Protein AF-A0A2V8S6V3-F1 (afdb_monomer)

Foldseek 3Di:
DDFADALVNLLVCLVCVVVCVCVDPLNVLVVLLVVLLVVLVVVCVVVVVVQVLLVLLSLLLVLLVLLCVLLVSLLVSPFDDPDDPCNVVLSVVLSVLSSVSSCLSPVVVVVVDPHPPPDPVPDDPLVNVCSNLCSLQSLLVNLVSLLVVLVVSLVPDDLVRHHDPLCSVVSVVSSVVSVVSNVLSNVSSVLSVVLSVVLVVVSVVCVVPVPDPVSSVSSSVSSVVSSVSSVVSSVVSVVSSVVSNVSSVVVVVVVVVVVVVCDPDPDPDDDDD

Secondary structure (DSSP, 8-state):
-PPPBPHHHHHHHHHHHHHHTTTSHHHHHHHHHHHHHHHHHHHHHHTHHHHGGGHHHHHHHHHHHHHHHHHHHHHHHHS-----SHHHHHHHHHHHHHHHHHHTTSTTTTTSS--TT---TTS-HHHHTTGGGTHHHHHHHHHHHHHHHHHHHHHH--HHHHB-GGGHHHHHHHHHHHHHHHHHHHHHHHHHHHHHHHHHHHHHHHHH-TT-THHHHHHHHHHHHHHHHHHHHHHHHHHHHHHHHHHHHHHHHHHHHHHHTSPPPPP-PPPP-

Radius of gyration: 24.95 Å; Cα contacts (8 Å, |Δi|>4): 218; chains: 1; bounding box: 79×29×93 Å

Solvent-accessible surface area (backbone atoms only — not comparable to full-atom values): 15043 Å² total; per-residue (Å²): 133,76,78,47,43,48,57,66,58,41,49,48,40,63,68,45,41,81,67,56,54,65,76,41,72,67,34,54,44,46,50,55,32,50,50,46,45,50,55,41,48,52,55,32,60,80,41,33,93,83,32,55,80,55,50,52,53,48,51,29,41,53,38,49,56,48,37,53,54,50,54,48,50,55,48,66,54,70,52,58,90,74,82,54,73,59,73,56,50,51,57,52,53,41,38,53,37,54,33,47,48,35,44,50,73,35,38,55,81,72,66,77,36,81,62,98,81,74,75,62,95,75,74,59,71,72,58,71,71,50,45,59,54,51,44,32,47,43,51,15,50,42,25,46,48,49,26,54,50,43,51,52,50,54,73,67,57,47,58,79,61,36,30,36,80,90,43,38,64,58,47,52,51,51,53,55,50,45,54,50,48,32,52,52,25,46,52,47,18,56,51,24,42,51,50,23,53,53,51,54,52,52,51,64,50,33,74,79,46,77,86,56,69,64,59,59,52,51,52,51,53,64,41,46,53,60,34,55,52,33,53,50,51,43,51,53,45,49,52,53,47,54,50,49,53,54,51,40,55,51,51,44,53,53,54,52,57,58,55,70,68,59,61,80,73,77,74,80,76,79,80,85,131

Mean predicted aligned error: 7.68 Å

pLDDT: mean 83.98, std 13.12, range [43.38, 97.94]

Nearest PDB structures (foldseek):
  7yqc-assembly1_B  TM=3.383E-01  e=2.197E-01  Homo sapiens
  7sqc-assembly1_1J  TM=2.505E-01  e=2.758E+00  Chlamydomonas reinhardtii
  2efl-assembly1_A-2  TM=1.964E-01  e=1.741E+00  Homo sapiens
  7nyw-assembly1_B  TM=1.445E-01  e=8.318E+00  Photorhabdus thracensis

Structure (mmCIF, N/CA/C/O backbone):
data_AF-A0A2V8S6V3-F1
#
_entry.id   AF-A0A2V8S6V3-F1
#
loop_
_atom_site.group_PDB
_atom_site.id
_atom_site.type_symbol
_atom_site.label_atom_id
_atom_site.label_alt_id
_atom_site.label_comp_id
_atom_site.label_asym_id
_atom_site.label_entity_id
_atom_site.label_seq_id
_atom_site.pdbx_PDB_ins_code
_atom_site.Cartn_x
_atom_site.Cartn_y
_atom_site.Cartn_z
_atom_site.occupancy
_atom_site.B_iso_or_equiv
_atom_site.auth_seq_id
_atom_site.auth_comp_id
_atom_site.auth_asym_id
_atom_site.auth_atom_id
_atom_site.pdbx_PDB_model_num
ATOM 1 N N . MET A 1 1 ? 20.626 14.859 -17.228 1.00 61.19 1 MET A N 1
ATOM 2 C CA . MET A 1 1 ? 19.478 13.951 -17.440 1.00 61.19 1 MET A CA 1
ATOM 3 C C . MET A 1 1 ? 19.990 12.528 -17.312 1.00 61.19 1 MET A C 1
ATOM 5 O O . MET A 1 1 ? 21.087 12.271 -17.794 1.00 61.19 1 MET A O 1
ATOM 9 N N . SER A 1 2 ? 19.270 11.651 -16.615 1.00 72.62 2 SER A N 1
ATOM 10 C CA . SER A 1 2 ? 19.634 10.233 -16.476 1.00 72.62 2 SER A CA 1
ATOM 11 C C . SER A 1 2 ? 19.489 9.526 -17.826 1.00 72.62 2 SER A C 1
ATOM 13 O O . SER A 1 2 ? 18.555 9.835 -18.563 1.00 72.62 2 SER A O 1
ATOM 15 N N . ALA A 1 3 ? 20.389 8.600 -18.162 1.00 83.50 3 ALA A N 1
ATOM 16 C CA . ALA A 1 3 ? 20.245 7.794 -19.375 1.00 83.50 3 ALA A CA 1
ATOM 17 C C . ALA A 1 3 ? 18.977 6.917 -19.291 1.00 83.50 3 ALA A C 1
ATOM 19 O O . ALA A 1 3 ? 18.663 6.461 -18.186 1.00 83.50 3 ALA A O 1
ATOM 20 N N . PRO A 1 4 ? 18.262 6.660 -20.406 1.00 87.19 4 PRO A N 1
ATOM 21 C CA . PRO A 1 4 ? 17.100 5.775 -20.414 1.00 87.19 4 PRO A CA 1
ATOM 22 C C . PRO A 1 4 ? 17.451 4.382 -19.885 1.00 87.19 4 PRO A C 1
ATOM 24 O O . PRO A 1 4 ? 18.522 3.850 -20.186 1.00 87.19 4 PRO A O 1
ATOM 27 N N . ILE A 1 5 ? 16.539 3.776 -19.126 1.00 88.50 5 ILE A N 1
ATOM 28 C CA . ILE A 1 5 ? 16.736 2.435 -18.586 1.00 88.50 5 ILE A CA 1
ATOM 29 C C . ILE A 1 5 ? 16.660 1.386 -19.703 1.00 88.50 5 ILE A C 1
ATOM 31 O O . ILE A 1 5 ? 15.808 1.453 -20.601 1.00 88.50 5 ILE A O 1
ATOM 35 N N . THR A 1 6 ? 17.561 0.409 -19.651 1.00 90.44 6 THR A N 1
ATOM 36 C CA . THR A 1 6 ? 17.649 -0.683 -20.629 1.00 90.44 6 THR A CA 1
ATOM 37 C C . THR A 1 6 ? 17.017 -1.971 -20.106 1.00 90.44 6 THR A C 1
ATOM 39 O O . THR A 1 6 ? 16.851 -2.165 -18.899 1.00 90.44 6 THR A O 1
ATOM 42 N N . VAL A 1 7 ? 16.700 -2.894 -21.019 1.00 89.19 7 VAL A N 1
ATOM 43 C CA . VAL A 1 7 ? 16.176 -4.229 -20.680 1.00 89.19 7 VAL A CA 1
ATOM 44 C C . VAL A 1 7 ? 17.124 -4.969 -19.729 1.00 89.19 7 VAL A C 1
ATOM 46 O O . VAL A 1 7 ? 16.675 -5.559 -18.747 1.00 89.19 7 VAL A O 1
ATOM 49 N N . ASN A 1 8 ? 18.437 -4.885 -19.967 1.00 90.00 8 ASN A N 1
ATOM 50 C CA . ASN A 1 8 ? 19.447 -5.526 -19.124 1.00 90.00 8 ASN A CA 1
ATOM 51 C C . ASN A 1 8 ? 19.467 -4.961 -17.699 1.00 90.00 8 ASN A C 1
ATOM 53 O O . ASN A 1 8 ? 19.530 -5.739 -16.752 1.00 90.00 8 ASN A O 1
ATOM 57 N N . GLN A 1 9 ? 19.335 -3.640 -17.542 1.00 88.88 9 GLN A N 1
ATOM 58 C CA . GLN A 1 9 ? 19.274 -3.002 -16.223 1.00 88.88 9 GLN A CA 1
ATOM 59 C C . GLN A 1 9 ? 18.014 -3.402 -15.451 1.00 88.88 9 GLN A C 1
ATOM 61 O O . GLN A 1 9 ? 18.090 -3.660 -14.253 1.00 88.88 9 GLN A O 1
ATOM 66 N N . ILE A 1 10 ? 16.853 -3.484 -16.113 1.00 85.38 10 ILE A N 1
ATOM 67 C CA . ILE A 1 10 ? 15.633 -3.974 -15.453 1.00 85.38 10 ILE A CA 1
ATOM 68 C C . ILE A 1 10 ? 15.786 -5.453 -15.082 1.00 85.38 10 ILE A C 1
ATOM 70 O O . ILE A 1 10 ? 15.434 -5.830 -13.969 1.00 85.38 10 ILE A O 1
ATOM 74 N N . ALA A 1 11 ? 16.337 -6.288 -15.967 1.00 86.56 11 ALA A N 1
ATOM 75 C CA . ALA A 1 11 ? 16.562 -7.706 -15.684 1.00 86.56 11 ALA A CA 1
ATOM 76 C C . ALA A 1 11 ? 17.502 -7.915 -14.485 1.00 86.56 11 ALA A C 1
ATOM 78 O O . ALA A 1 11 ? 17.233 -8.759 -13.632 1.00 86.56 11 ALA A O 1
ATOM 79 N N . GLU A 1 12 ? 18.577 -7.129 -14.401 1.00 87.31 12 GLU A N 1
ATOM 80 C CA . GLU A 1 12 ? 19.498 -7.133 -13.264 1.00 87.31 12 GLU A CA 1
ATOM 81 C C . GLU A 1 12 ? 18.789 -6.712 -11.977 1.00 87.31 12 GLU A C 1
ATOM 83 O O . GLU A 1 12 ? 18.843 -7.445 -10.992 1.00 87.31 12 GLU A O 1
ATOM 88 N N . ARG A 1 13 ? 18.032 -5.605 -12.006 1.00 85.81 13 ARG A N 1
ATOM 89 C CA . ARG A 1 13 ? 17.228 -5.161 -10.859 1.00 85.81 13 ARG A CA 1
ATOM 90 C C . ARG A 1 13 ? 16.239 -6.225 -10.416 1.00 85.81 13 ARG A C 1
ATOM 92 O O . ARG A 1 13 ? 16.110 -6.449 -9.226 1.00 85.81 13 ARG A O 1
ATOM 99 N N . LEU A 1 14 ? 15.538 -6.887 -11.337 1.00 84.19 14 LEU A N 1
ATOM 100 C CA . LEU A 1 14 ? 14.599 -7.966 -11.010 1.00 84.19 14 LEU A CA 1
ATOM 101 C C . LEU A 1 14 ? 15.300 -9.150 -10.338 1.00 84.19 14 LEU A C 1
ATOM 103 O O . LEU A 1 14 ? 14.752 -9.735 -9.401 1.00 84.19 14 LEU A O 1
ATOM 107 N N . PHE A 1 15 ? 16.511 -9.473 -10.790 1.00 84.31 15 PHE A N 1
ATOM 108 C CA . PHE A 1 15 ? 17.329 -10.535 -10.219 1.00 84.31 15 PHE A CA 1
ATOM 109 C C . PHE A 1 15 ? 17.863 -10.172 -8.823 1.00 84.31 15 PHE A C 1
ATOM 111 O O . PHE A 1 15 ? 17.788 -10.997 -7.911 1.00 84.31 15 PHE A O 1
ATOM 118 N N . SER A 1 16 ? 18.345 -8.939 -8.628 1.00 82.25 16 SER A N 1
ATOM 119 C CA . SER A 1 16 ? 18.913 -8.459 -7.358 1.00 82.25 16 SER A CA 1
ATOM 120 C C . SER A 1 16 ? 17.855 -8.014 -6.341 1.00 82.25 16 SER A C 1
ATOM 122 O O . SER A 1 16 ? 18.118 -7.987 -5.137 1.00 82.25 16 SER A O 1
ATOM 124 N N . PHE A 1 17 ? 16.626 -7.734 -6.788 1.00 76.56 17 PHE A N 1
ATOM 125 C CA . PHE A 1 17 ? 15.552 -7.171 -5.967 1.00 76.56 17 PHE A CA 1
ATOM 126 C C . PHE A 1 17 ? 15.311 -7.884 -4.633 1.00 76.56 17 PHE A C 1
ATOM 128 O O . PHE A 1 17 ? 15.116 -7.191 -3.634 1.00 76.56 17 PHE A O 1
ATOM 135 N N . PRO A 1 18 ? 15.309 -9.232 -4.541 1.00 73.00 18 PRO A N 1
ATOM 136 C CA . PRO A 1 18 ? 15.128 -9.906 -3.259 1.00 73.00 18 PRO A CA 1
ATOM 137 C C . PRO A 1 18 ? 16.224 -9.572 -2.236 1.00 73.00 18 PRO A C 1
ATOM 139 O O . PRO A 1 18 ? 15.926 -9.512 -1.044 1.00 73.00 18 PRO A O 1
ATOM 142 N N . GLN A 1 19 ? 17.459 -9.345 -2.695 1.00 65.50 19 GLN A N 1
ATOM 143 C CA . GLN A 1 19 ? 18.619 -9.025 -1.859 1.00 65.50 19 GLN A CA 1
ATOM 144 C C . GLN A 1 19 ? 18.619 -7.540 -1.470 1.00 65.50 19 GLN A C 1
ATOM 146 O O . GLN A 1 19 ? 18.700 -7.209 -0.285 1.00 65.50 19 GLN A O 1
ATOM 151 N N . ASP A 1 20 ? 18.403 -6.650 -2.441 1.00 65.19 20 ASP A N 1
ATOM 152 C CA . ASP A 1 20 ? 18.457 -5.195 -2.233 1.00 65.19 20 ASP A CA 1
ATOM 153 C C . ASP A 1 20 ? 17.308 -4.670 -1.362 1.00 65.19 20 ASP A C 1
ATOM 155 O O . ASP A 1 20 ? 17.419 -3.630 -0.709 1.00 65.19 20 ASP A O 1
ATOM 159 N N . ARG A 1 21 ? 16.200 -5.418 -1.274 1.00 59.62 21 ARG A N 1
ATOM 160 C CA . ARG A 1 21 ? 15.016 -5.061 -0.475 1.00 59.62 21 ARG A CA 1
ATOM 161 C C . ARG A 1 21 ? 15.315 -4.805 1.004 1.00 59.62 21 ARG A C 1
ATOM 163 O O . ARG A 1 21 ? 14.543 -4.101 1.657 1.00 59.62 21 ARG A O 1
ATOM 170 N N . TYR A 1 22 ? 16.384 -5.394 1.534 1.00 49.16 22 TYR A N 1
ATOM 171 C CA . TYR A 1 22 ? 16.770 -5.276 2.941 1.00 49.16 22 TYR A CA 1
ATOM 172 C C . TYR A 1 22 ? 17.603 -4.025 3.248 1.00 49.16 22 TYR A C 1
ATOM 174 O O . TYR A 1 22 ? 17.674 -3.631 4.409 1.00 49.16 22 TYR A O 1
ATOM 182 N N . LEU A 1 23 ? 18.192 -3.382 2.235 1.00 51.62 23 LEU A N 1
ATOM 183 C CA . LEU A 1 23 ? 19.130 -2.267 2.417 1.00 51.62 23 LEU A CA 1
ATOM 184 C C . LEU A 1 23 ? 18.465 -0.882 2.403 1.00 51.62 23 LEU A C 1
ATOM 186 O O . LEU A 1 23 ? 19.073 0.101 2.820 1.00 51.62 23 LEU A O 1
AT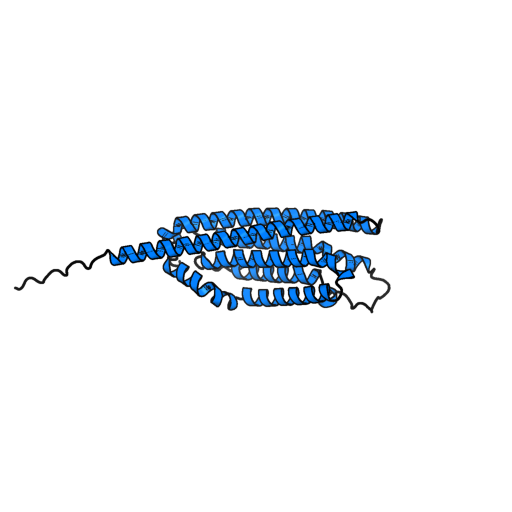OM 190 N N . TYR A 1 24 ? 17.212 -0.776 1.959 1.00 62.16 24 TYR A N 1
ATOM 191 C CA . TYR A 1 24 ? 16.502 0.504 1.912 1.00 62.16 24 TYR A CA 1
ATOM 192 C C . TYR A 1 24 ? 15.931 0.908 3.278 1.00 62.16 24 TYR A C 1
ATOM 194 O O . TYR A 1 24 ? 15.500 0.063 4.058 1.00 62.16 24 TYR A O 1
ATOM 202 N N . ILE A 1 25 ? 15.813 2.219 3.532 1.00 57.78 25 ILE A N 1
ATOM 203 C CA . ILE A 1 25 ? 15.129 2.804 4.710 1.00 57.78 25 ILE A CA 1
ATOM 204 C C . ILE A 1 25 ? 13.723 2.202 4.913 1.00 57.78 25 ILE A C 1
ATOM 206 O O . ILE A 1 25 ? 13.289 1.977 6.046 1.00 57.78 25 ILE A O 1
ATOM 210 N N . GLY A 1 26 ? 13.036 1.851 3.819 1.00 61.97 26 GLY A N 1
ATOM 211 C CA . GLY A 1 26 ? 11.766 1.121 3.862 1.00 61.97 26 GLY A CA 1
ATOM 212 C C . GLY A 1 26 ? 11.860 -0.256 4.537 1.00 61.97 26 GLY A C 1
ATOM 213 O O . GLY A 1 26 ? 10.911 -0.678 5.188 1.00 61.97 26 GLY A O 1
ATOM 214 N N . GLY A 1 27 ? 13.003 -0.940 4.454 1.00 70.00 27 GLY A N 1
ATOM 215 C CA . GLY A 1 27 ? 13.284 -2.196 5.155 1.00 70.00 27 GLY A CA 1
ATOM 216 C C . GLY A 1 27 ? 13.384 -2.032 6.676 1.00 70.00 27 GLY A C 1
ATOM 217 O O . GLY A 1 27 ? 12.849 -2.864 7.417 1.00 70.00 27 GLY A O 1
ATOM 218 N N . PHE A 1 28 ? 13.981 -0.933 7.153 1.00 75.19 28 PHE A N 1
ATOM 219 C CA . PHE A 1 28 ? 14.044 -0.625 8.587 1.00 75.19 28 PHE A CA 1
ATOM 220 C C . PHE A 1 28 ? 12.653 -0.332 9.157 1.00 75.19 28 PHE A C 1
ATOM 222 O O . PHE A 1 28 ? 12.210 -1.016 10.082 1.00 75.19 28 PHE A O 1
ATOM 229 N N . MET A 1 29 ? 11.928 0.627 8.566 1.00 79.31 29 MET A N 1
ATOM 230 C CA . MET A 1 29 ? 10.579 0.987 9.027 1.00 79.31 29 MET A CA 1
ATOM 231 C C . MET A 1 29 ? 9.636 -0.216 8.991 1.00 79.31 29 MET A C 1
ATOM 233 O O . MET A 1 29 ? 8.892 -0.455 9.939 1.00 79.31 29 MET A O 1
ATOM 237 N N . ARG A 1 30 ? 9.737 -1.051 7.954 1.00 80.81 30 ARG A N 1
ATOM 238 C CA . ARG A 1 30 ? 8.979 -2.300 7.858 1.00 80.81 30 ARG A CA 1
ATOM 239 C C . ARG A 1 30 ? 9.283 -3.273 8.992 1.00 80.81 30 ARG A C 1
ATOM 241 O O . ARG A 1 30 ? 8.357 -3.879 9.520 1.00 80.81 30 ARG A O 1
ATOM 248 N N . SER A 1 31 ? 10.547 -3.420 9.383 1.00 86.50 31 SER A N 1
ATOM 249 C CA . SER A 1 31 ? 10.924 -4.288 10.506 1.00 86.50 31 SER A CA 1
ATOM 250 C C . SER A 1 31 ? 10.292 -3.806 11.815 1.00 86.50 31 SER A C 1
ATOM 252 O O . SER A 1 31 ? 9.754 -4.615 12.569 1.00 86.50 31 SER A O 1
ATOM 254 N N . VAL A 1 32 ? 10.259 -2.487 12.042 1.00 89.50 32 VAL A N 1
ATOM 255 C CA . VAL A 1 32 ? 9.573 -1.875 13.194 1.00 89.50 32 VAL A CA 1
ATOM 256 C C . VAL A 1 32 ? 8.064 -2.140 13.147 1.00 89.50 32 VAL A C 1
ATOM 258 O O . VAL A 1 32 ? 7.479 -2.573 14.140 1.00 89.50 32 VAL A O 1
ATOM 261 N N . VAL A 1 33 ? 7.429 -1.935 11.991 1.00 91.88 33 VAL A N 1
ATOM 262 C CA . VAL A 1 33 ? 5.994 -2.187 11.785 1.00 91.88 33 VAL A CA 1
ATOM 263 C C . VAL A 1 33 ? 5.649 -3.662 12.016 1.00 91.88 33 VAL A C 1
ATOM 265 O O . VAL A 1 33 ? 4.664 -3.969 12.684 1.00 91.88 33 VAL A O 1
ATOM 268 N N . TRP A 1 34 ? 6.467 -4.591 11.523 1.00 92.00 34 TRP A N 1
ATOM 269 C CA . TRP A 1 34 ? 6.267 -6.032 11.703 1.00 92.00 34 TRP A CA 1
ATOM 270 C C . TRP A 1 34 ? 6.516 -6.494 13.138 1.00 92.00 34 TRP A C 1
ATOM 272 O O . TRP A 1 34 ? 5.786 -7.353 13.643 1.00 92.00 34 TRP A O 1
ATOM 282 N N . ALA A 1 35 ? 7.486 -5.894 13.829 1.00 92.06 35 ALA A N 1
ATOM 283 C CA . ALA A 1 35 ? 7.670 -6.101 15.259 1.00 92.06 35 ALA A CA 1
ATOM 284 C C . ALA A 1 35 ? 6.429 -5.629 16.035 1.00 92.06 35 ALA A C 1
ATOM 286 O O . ALA A 1 35 ? 5.878 -6.391 16.831 1.00 92.06 35 ALA A O 1
ATOM 287 N N . ALA A 1 36 ? 5.914 -4.429 15.739 1.00 92.56 36 ALA A N 1
ATOM 288 C CA . ALA A 1 36 ? 4.680 -3.918 16.335 1.00 92.56 36 ALA A CA 1
ATOM 289 C C . ALA A 1 36 ? 3.478 -4.833 16.041 1.00 92.56 36 ALA A C 1
ATOM 291 O O . ALA A 1 36 ? 2.720 -5.167 16.954 1.00 92.56 36 ALA A O 1
ATOM 292 N N . ALA A 1 37 ? 3.334 -5.304 14.799 1.00 94.38 37 ALA A N 1
ATOM 293 C CA . ALA A 1 37 ? 2.295 -6.251 14.407 1.00 94.38 37 ALA A CA 1
ATOM 294 C C . ALA A 1 37 ? 2.382 -7.556 15.211 1.00 94.38 37 ALA A C 1
ATOM 296 O O . ALA A 1 37 ? 1.364 -8.035 15.710 1.00 94.38 37 ALA A O 1
ATOM 297 N N . THR A 1 38 ? 3.587 -8.101 15.388 1.00 94.75 38 THR A N 1
ATOM 298 C CA . THR A 1 38 ? 3.829 -9.335 16.152 1.00 94.75 38 THR A CA 1
ATOM 299 C C . THR A 1 38 ? 3.474 -9.153 17.624 1.00 94.75 38 THR A C 1
ATOM 301 O O . THR A 1 38 ? 2.735 -9.954 18.192 1.00 94.75 38 THR A O 1
ATOM 304 N N . ILE A 1 39 ? 3.932 -8.057 18.231 1.00 93.56 39 ILE A N 1
ATOM 305 C CA . ILE A 1 39 ? 3.644 -7.699 19.623 1.00 93.56 39 ILE A CA 1
ATOM 306 C C . ILE A 1 39 ? 2.126 -7.571 19.852 1.00 93.56 39 ILE A C 1
ATOM 308 O O . ILE A 1 39 ? 1.583 -8.131 20.809 1.00 93.56 39 ILE A O 1
ATOM 312 N N . VAL A 1 40 ? 1.411 -6.896 18.945 1.00 92.69 40 VAL A N 1
ATOM 313 C CA . VAL A 1 40 ? -0.055 -6.771 19.002 1.00 92.69 40 VAL A CA 1
ATOM 314 C C . VAL A 1 40 ? -0.743 -8.122 18.827 1.00 92.69 40 VAL A C 1
ATOM 316 O O . VAL A 1 40 ? -1.706 -8.404 19.543 1.00 92.69 40 VAL A O 1
ATOM 319 N N . LEU A 1 41 ? -0.260 -8.977 17.922 1.00 95.31 41 LEU A N 1
ATOM 320 C CA . LEU A 1 41 ? -0.823 -10.312 17.727 1.00 95.31 41 LEU A CA 1
ATOM 321 C C . LEU A 1 41 ? -0.686 -11.154 18.996 1.00 95.31 41 LEU A C 1
ATOM 323 O O . LEU A 1 41 ? -1.677 -11.716 19.458 1.00 95.31 41 LEU A O 1
ATOM 327 N N . LEU A 1 42 ? 0.505 -11.195 19.596 1.00 93.94 42 LEU A N 1
ATOM 328 C CA . LEU A 1 42 ? 0.742 -11.909 20.852 1.00 93.94 42 LEU A CA 1
ATOM 329 C C . LEU A 1 42 ? -0.180 -11.398 21.964 1.00 93.94 42 LEU A C 1
ATOM 331 O O . LEU A 1 42 ? -0.764 -12.198 22.691 1.00 93.94 42 LEU A O 1
ATOM 335 N N . HIS A 1 43 ? -0.397 -10.082 22.049 1.00 89.31 43 HIS A N 1
ATOM 336 C CA . HIS A 1 43 ? -1.343 -9.498 23.000 1.00 89.31 43 HIS A CA 1
ATOM 337 C C . HIS A 1 43 ? -2.798 -9.935 22.750 1.00 89.31 43 HIS A C 1
ATOM 339 O O . HIS A 1 43 ? -3.533 -10.222 23.700 1.00 89.31 43 HIS A O 1
ATOM 345 N N . ILE A 1 44 ? -3.223 -10.005 21.482 1.00 89.56 44 ILE A N 1
ATOM 346 C CA . ILE A 1 44 ? -4.550 -10.514 21.108 1.00 89.56 44 ILE A CA 1
ATOM 347 C C . ILE A 1 44 ? -4.675 -11.988 21.499 1.00 89.56 44 ILE A C 1
ATOM 349 O O . ILE A 1 44 ? -5.687 -12.363 22.088 1.00 89.56 44 ILE A O 1
ATOM 353 N N . LEU A 1 45 ? -3.662 -12.810 21.213 1.00 93.56 45 LEU A N 1
ATOM 354 C CA . LEU A 1 45 ? -3.668 -14.247 21.494 1.00 93.56 45 LEU A CA 1
ATOM 355 C C . LEU A 1 45 ? -3.655 -14.546 22.998 1.00 93.56 45 LEU A C 1
ATOM 357 O O . LEU A 1 45 ? -4.450 -15.366 23.454 1.00 93.56 45 LEU A O 1
ATOM 361 N N . ALA A 1 46 ? -2.850 -13.822 23.780 1.00 90.44 46 ALA A N 1
ATOM 362 C CA . ALA A 1 46 ? -2.786 -13.963 25.236 1.00 90.44 46 ALA A CA 1
ATOM 363 C C . ALA A 1 46 ? -4.145 -13.725 25.920 1.00 90.44 46 ALA A C 1
ATOM 365 O O . ALA A 1 46 ? -4.422 -14.290 26.973 1.00 90.44 46 ALA A O 1
ATOM 366 N N . ASN A 1 47 ? -5.018 -12.912 25.313 1.00 87.50 47 ASN A N 1
ATOM 367 C CA . ASN A 1 47 ? -6.363 -12.619 25.810 1.00 87.50 47 ASN A CA 1
ATOM 368 C C . ASN A 1 47 ? -7.440 -12.842 24.735 1.00 87.50 47 ASN A C 1
ATOM 370 O O . ASN A 1 47 ? -8.362 -12.029 24.591 1.00 87.50 47 ASN A O 1
ATOM 374 N N . TYR A 1 48 ? -7.347 -13.953 23.995 1.00 87.56 48 TYR A N 1
ATOM 375 C CA . TYR A 1 48 ? -8.148 -14.201 22.790 1.00 87.56 48 TYR A CA 1
ATOM 376 C C . TYR A 1 48 ? -9.648 -13.943 22.977 1.00 87.56 48 TYR A C 1
ATOM 378 O O . TYR A 1 48 ? -10.257 -13.187 22.220 1.00 87.56 48 TYR A O 1
ATOM 386 N N . ASN A 1 49 ? -10.251 -14.483 24.039 1.00 86.19 49 ASN A N 1
ATOM 387 C CA . ASN A 1 49 ? -11.691 -14.345 24.281 1.00 86.19 49 ASN A CA 1
ATOM 388 C C . ASN A 1 49 ? -12.153 -12.884 24.411 1.00 86.19 49 ASN A C 1
ATOM 390 O O . ASN A 1 49 ? -13.259 -12.554 23.977 1.00 86.19 49 ASN A O 1
ATOM 394 N N . LYS A 1 50 ? -11.304 -12.010 24.964 1.00 80.75 50 LYS A N 1
ATOM 395 C CA . LYS A 1 50 ? -11.589 -10.579 25.141 1.00 80.75 50 LYS A CA 1
ATOM 396 C C . LYS A 1 50 ? -11.203 -9.757 23.909 1.00 80.75 50 LYS A C 1
ATOM 398 O O . LYS A 1 50 ? -11.861 -8.764 23.615 1.00 80.75 50 LYS A O 1
ATOM 403 N N . GLN A 1 51 ? -10.166 -10.173 23.179 1.00 84.06 51 GLN A N 1
ATOM 404 C CA . GLN A 1 51 ? -9.547 -9.377 22.114 1.00 84.06 51 GLN A CA 1
ATOM 405 C C . GLN A 1 51 ? -9.825 -9.870 20.689 1.00 84.06 51 GLN A C 1
ATOM 407 O O . GLN A 1 51 ? -9.423 -9.201 19.741 1.00 84.06 51 GLN A O 1
ATOM 412 N N . LYS A 1 52 ? -10.549 -10.979 20.489 1.00 87.06 52 LYS A N 1
ATOM 413 C CA . LYS A 1 52 ? -10.776 -11.587 19.160 1.00 87.06 52 LYS A CA 1
ATOM 414 C C . LYS A 1 52 ? -11.310 -10.635 18.086 1.00 87.06 52 LYS A C 1
ATOM 416 O O . LYS A 1 52 ? -11.002 -10.806 16.914 1.00 87.06 52 LYS A O 1
ATOM 421 N N . LEU A 1 53 ? -12.076 -9.606 18.459 1.00 86.31 53 LEU A N 1
ATOM 422 C CA . LEU A 1 53 ? -12.581 -8.611 17.502 1.00 86.31 53 LEU A CA 1
ATOM 423 C C . LEU A 1 53 ? -11.481 -7.704 16.931 1.00 86.31 53 LEU A C 1
ATOM 425 O O . LEU A 1 53 ? -11.676 -7.128 15.866 1.00 86.31 53 LEU A O 1
ATOM 429 N N . ARG A 1 54 ? -10.329 -7.599 17.605 1.00 89.62 54 ARG A N 1
ATOM 430 C CA . ARG A 1 54 ? -9.148 -6.868 17.126 1.00 89.62 54 ARG A CA 1
ATOM 431 C C . ARG A 1 54 ? -8.323 -7.666 16.116 1.00 89.62 54 ARG A C 1
ATOM 433 O O . ARG A 1 54 ? -7.488 -7.081 15.438 1.00 89.62 54 ARG A O 1
ATOM 440 N N . LEU A 1 55 ? -8.579 -8.968 15.969 1.00 91.94 55 LEU A N 1
ATOM 441 C CA . LEU A 1 55 ? -7.869 -9.800 15.000 1.00 91.94 55 LEU A CA 1
ATOM 442 C C . LEU A 1 55 ? -8.182 -9.385 13.557 1.00 91.94 55 LEU A C 1
ATOM 444 O O . LEU A 1 55 ? -7.283 -9.325 12.733 1.00 91.94 55 LEU A O 1
ATOM 448 N N . LEU A 1 56 ? -9.437 -9.042 13.254 1.00 92.00 56 LEU A N 1
ATOM 449 C CA . LEU A 1 56 ? -9.822 -8.587 11.914 1.00 92.00 56 LEU A CA 1
ATOM 450 C C . LEU A 1 56 ? -9.118 -7.291 11.484 1.00 92.00 56 LEU A C 1
ATOM 452 O O . LEU A 1 56 ? -8.508 -7.302 10.418 1.00 92.00 56 LEU A O 1
ATOM 456 N N . PRO A 1 57 ? -9.141 -6.192 12.267 1.00 93.31 57 PRO A N 1
ATOM 457 C CA . PRO A 1 57 ? -8.400 -4.994 11.888 1.00 93.31 57 PRO A CA 1
ATOM 458 C C . PRO A 1 57 ? -6.891 -5.247 11.884 1.00 93.31 57 PRO A C 1
ATOM 460 O O . PRO A 1 57 ? -6.204 -4.673 11.054 1.00 93.31 57 PRO A O 1
ATOM 463 N N . TRP A 1 58 ? -6.370 -6.155 12.720 1.00 95.50 58 TRP A N 1
ATOM 464 C CA . TRP A 1 58 ? -4.969 -6.576 12.639 1.00 95.50 58 TRP A CA 1
ATOM 465 C C . TRP A 1 58 ? -4.637 -7.252 11.297 1.00 95.50 58 TRP A C 1
ATOM 467 O O . TRP A 1 58 ? -3.654 -6.878 10.660 1.00 95.50 58 TRP A O 1
ATOM 477 N N . ILE A 1 59 ? -5.476 -8.187 10.826 1.00 95.81 59 ILE A N 1
ATOM 478 C CA . ILE A 1 59 ? -5.318 -8.832 9.509 1.00 95.81 59 ILE A CA 1
ATOM 479 C C . ILE A 1 59 ? -5.394 -7.778 8.403 1.00 95.81 59 ILE A C 1
ATOM 481 O O . ILE A 1 59 ? -4.563 -7.771 7.501 1.00 95.81 59 ILE A O 1
ATOM 485 N N . ALA A 1 60 ? -6.365 -6.868 8.475 1.00 95.25 60 ALA A N 1
ATOM 486 C CA . ALA A 1 60 ? -6.522 -5.811 7.487 1.00 95.25 60 ALA A CA 1
ATOM 487 C C . ALA A 1 60 ? -5.316 -4.854 7.462 1.00 95.25 60 ALA A C 1
ATOM 489 O O . ALA A 1 60 ? -4.856 -4.506 6.378 1.00 95.25 60 ALA A O 1
ATOM 490 N N . SER A 1 61 ? -4.765 -4.487 8.627 1.00 96.31 61 SER A N 1
ATOM 491 C CA . SER A 1 61 ? -3.515 -3.723 8.729 1.00 96.31 61 SER A CA 1
ATOM 492 C C . SER A 1 61 ? -2.363 -4.472 8.066 1.00 96.31 61 SER A C 1
ATOM 494 O O . SER A 1 61 ? -1.649 -3.893 7.256 1.00 96.31 61 SER A O 1
ATOM 496 N N . LEU A 1 62 ? -2.206 -5.772 8.346 1.00 95.44 62 LEU A N 1
ATOM 497 C CA . LEU A 1 62 ? -1.169 -6.594 7.720 1.00 95.44 62 LEU A CA 1
ATOM 498 C C . LEU A 1 62 ? -1.309 -6.596 6.193 1.00 95.44 62 LEU A C 1
ATOM 500 O O . LEU A 1 62 ? -0.329 -6.359 5.490 1.00 95.44 62 LEU A O 1
ATOM 504 N N . MET A 1 63 ? -2.525 -6.787 5.677 1.00 94.88 63 MET A N 1
ATOM 505 C CA . MET A 1 63 ? -2.792 -6.738 4.237 1.00 94.88 63 MET A CA 1
ATOM 506 C C . MET A 1 63 ? -2.482 -5.359 3.642 1.00 94.88 63 MET A C 1
ATOM 508 O O . MET A 1 63 ? -1.867 -5.292 2.583 1.00 94.88 63 MET A O 1
ATOM 512 N N . ALA A 1 64 ? -2.823 -4.267 4.333 1.00 94.81 64 ALA A N 1
ATOM 513 C CA . ALA A 1 64 ? -2.478 -2.912 3.901 1.00 94.81 64 ALA A CA 1
ATOM 514 C C . ALA A 1 64 ? -0.956 -2.725 3.774 1.00 94.81 64 ALA A C 1
ATOM 516 O O . ALA A 1 64 ? -0.486 -2.293 2.723 1.00 94.81 64 ALA A O 1
ATOM 517 N N . THR A 1 65 ? -0.180 -3.160 4.776 1.00 93.88 65 THR A N 1
ATOM 518 C CA . THR A 1 65 ? 1.294 -3.097 4.706 1.00 93.88 65 THR A CA 1
ATOM 519 C C . THR A 1 65 ? 1.870 -3.968 3.586 1.00 93.88 65 THR A C 1
ATOM 521 O O . THR A 1 65 ? 2.854 -3.605 2.943 1.00 93.88 65 THR A O 1
ATOM 524 N N . MET A 1 66 ? 1.241 -5.113 3.293 1.00 91.44 66 MET A N 1
ATOM 525 C CA . MET A 1 66 ? 1.638 -5.968 2.172 1.00 91.44 66 MET A CA 1
ATOM 526 C C . MET A 1 66 ? 1.337 -5.310 0.820 1.00 91.44 66 MET A C 1
ATOM 528 O O . MET A 1 66 ? 2.144 -5.426 -0.100 1.00 91.44 66 MET A O 1
ATOM 532 N N . VAL A 1 67 ? 0.225 -4.578 0.693 1.00 92.00 67 VAL A N 1
ATOM 533 C CA . VAL A 1 67 ? -0.086 -3.791 -0.511 1.00 92.00 67 VAL A CA 1
ATOM 534 C C . VAL A 1 67 ? 0.970 -2.717 -0.741 1.00 92.00 67 VAL A C 1
ATOM 536 O O . VAL A 1 67 ? 1.507 -2.644 -1.850 1.00 92.00 67 VAL A O 1
ATOM 539 N N . THR A 1 68 ? 1.322 -1.933 0.285 1.00 90.12 68 THR A N 1
ATOM 540 C CA . THR A 1 68 ? 2.400 -0.933 0.196 1.00 90.12 68 THR A CA 1
ATOM 541 C C . THR A 1 68 ? 3.680 -1.592 -0.291 1.00 90.12 68 THR A C 1
ATOM 543 O O . THR A 1 68 ? 4.296 -1.156 -1.256 1.00 90.12 68 THR A O 1
ATOM 546 N N . LEU A 1 69 ? 4.034 -2.720 0.315 1.00 85.44 69 LEU A N 1
ATOM 547 C CA . LEU A 1 69 ? 5.244 -3.453 0.004 1.00 85.44 69 LEU A CA 1
ATOM 548 C C . LEU A 1 69 ? 5.309 -3.970 -1.448 1.00 85.44 69 LEU A C 1
ATOM 550 O O . LEU A 1 69 ? 6.374 -3.915 -2.076 1.00 85.44 69 LEU A O 1
ATOM 554 N N . MET A 1 70 ? 4.217 -4.543 -1.958 1.00 85.62 70 MET A N 1
ATOM 555 C CA . MET A 1 70 ? 4.180 -5.116 -3.309 1.00 85.62 70 MET A CA 1
ATOM 556 C C . MET A 1 70 ? 4.135 -4.020 -4.377 1.00 85.62 70 MET A C 1
ATOM 558 O O . MET A 1 70 ? 4.870 -4.084 -5.363 1.00 85.62 70 MET A O 1
ATOM 562 N N . THR A 1 71 ? 3.327 -2.982 -4.160 1.00 84.44 71 THR A N 1
ATOM 563 C CA . THR A 1 71 ? 3.178 -1.875 -5.119 1.00 84.44 71 THR A CA 1
ATOM 564 C C . THR A 1 71 ? 4.408 -0.966 -5.143 1.00 84.44 71 THR A C 1
ATOM 566 O O . THR A 1 71 ? 4.838 -0.554 -6.222 1.00 84.44 71 THR A O 1
ATOM 569 N N . TRP A 1 72 ? 5.050 -0.737 -3.991 1.00 80.38 72 TRP A N 1
ATOM 570 C CA . TRP A 1 72 ? 6.330 -0.030 -3.902 1.00 80.38 72 TRP A CA 1
ATOM 571 C C . TRP A 1 72 ? 7.442 -0.768 -4.643 1.00 80.38 72 TRP A C 1
ATOM 573 O O . TRP A 1 72 ? 8.191 -0.159 -5.406 1.00 80.38 72 TRP A O 1
ATOM 583 N N . GLY A 1 73 ? 7.538 -2.089 -4.448 1.00 75.56 73 GLY A N 1
ATOM 584 C CA . GLY A 1 73 ? 8.554 -2.907 -5.103 1.00 75.56 73 GLY A CA 1
ATOM 585 C C . GLY A 1 73 ? 8.498 -2.804 -6.623 1.00 75.56 73 GLY A C 1
ATOM 586 O O . GLY A 1 73 ? 9.522 -2.579 -7.261 1.00 75.56 73 GLY A O 1
ATOM 587 N N . ARG A 1 74 ? 7.288 -2.853 -7.188 1.00 79.25 74 ARG A N 1
ATOM 588 C CA . ARG A 1 74 ? 7.050 -2.629 -8.620 1.00 79.25 74 ARG A CA 1
ATOM 589 C C . ARG A 1 74 ? 7.557 -1.257 -9.082 1.00 79.25 74 ARG A C 1
ATOM 591 O O . ARG A 1 74 ? 8.148 -1.165 -10.153 1.00 79.25 74 ARG A O 1
ATOM 598 N N . GLY A 1 75 ? 7.342 -0.212 -8.280 1.00 75.25 75 GLY A N 1
ATOM 599 C CA . GLY A 1 75 ? 7.827 1.137 -8.575 1.00 75.25 75 GLY A CA 1
ATOM 600 C C . GLY A 1 75 ? 9.348 1.193 -8.677 1.00 75.25 75 GLY A C 1
ATOM 601 O O . GLY A 1 75 ? 9.873 1.586 -9.711 1.00 75.25 75 GLY A O 1
ATOM 602 N N . VAL A 1 76 ? 10.055 0.702 -7.656 1.00 74.38 76 VAL A N 1
ATOM 603 C CA . VAL A 1 76 ? 11.531 0.687 -7.621 1.00 74.38 76 VAL A CA 1
ATOM 604 C C . VAL A 1 76 ? 12.134 -0.076 -8.806 1.00 74.38 76 VAL A C 1
ATOM 606 O O . VAL A 1 76 ? 13.133 0.354 -9.380 1.00 74.38 76 VAL A O 1
ATOM 609 N N . LEU A 1 77 ? 11.514 -1.192 -9.192 1.00 72.31 77 LEU A N 1
ATOM 610 C CA . LEU A 1 77 ? 11.986 -2.038 -10.287 1.00 72.31 77 LEU A CA 1
ATOM 611 C C . LEU A 1 77 ? 11.926 -1.341 -11.648 1.00 72.31 77 LEU A C 1
ATOM 613 O O . LEU A 1 77 ? 12.856 -1.469 -12.444 1.00 72.31 77 LEU A O 1
ATOM 617 N N . LEU A 1 78 ? 10.841 -0.609 -11.907 1.00 77.31 78 LEU A N 1
ATOM 618 C CA . LEU A 1 78 ? 10.528 -0.091 -13.236 1.00 77.31 78 LEU A CA 1
ATOM 619 C C . LEU A 1 78 ? 10.864 1.386 -13.423 1.00 77.31 78 LEU A C 1
ATOM 621 O O . LEU A 1 78 ? 11.013 1.821 -14.558 1.00 77.31 78 LEU A O 1
ATOM 625 N N . THR A 1 79 ? 11.005 2.176 -12.358 1.00 74.69 79 THR A N 1
ATOM 626 C CA . THR A 1 79 ? 11.324 3.600 -12.516 1.00 74.69 79 THR A CA 1
ATOM 627 C C . THR A 1 79 ? 12.813 3.826 -12.730 1.00 74.69 79 THR A C 1
ATOM 629 O O . THR A 1 79 ? 13.659 3.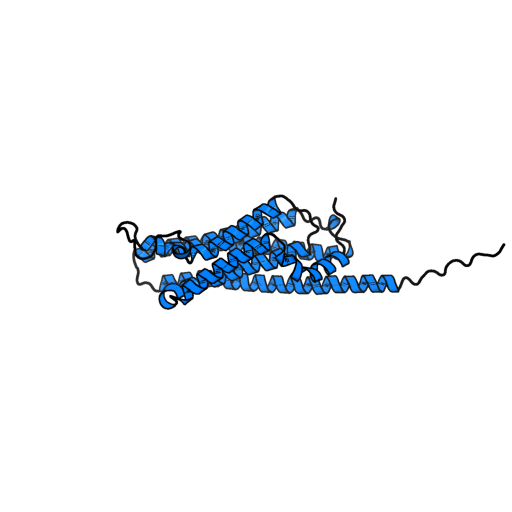336 -11.972 1.00 74.69 79 THR A O 1
ATOM 632 N N . ASN A 1 80 ? 13.143 4.638 -13.731 1.00 70.69 80 ASN A N 1
ATOM 633 C CA . ASN A 1 80 ? 14.455 5.257 -13.806 1.00 70.69 80 ASN A CA 1
ATOM 634 C C . ASN A 1 80 ? 14.584 6.258 -12.645 1.00 70.69 80 ASN A C 1
ATOM 636 O O . ASN A 1 80 ? 13.643 6.996 -12.352 1.00 70.69 80 ASN A O 1
ATOM 640 N N . SER A 1 81 ? 15.696 6.224 -11.913 1.00 60.03 81 SER A N 1
ATOM 641 C CA . SER A 1 81 ? 15.828 6.866 -10.602 1.00 60.03 81 SER A CA 1
ATOM 642 C C . SER A 1 81 ? 15.873 8.394 -10.714 1.00 60.03 81 SER A C 1
ATOM 644 O O . SER A 1 81 ? 16.944 8.998 -10.749 1.00 60.03 81 SER A O 1
ATOM 646 N N . LYS A 1 82 ? 14.704 9.030 -10.754 1.00 70.31 82 LYS A N 1
ATOM 647 C CA . LYS A 1 82 ? 14.526 10.449 -10.443 1.00 70.31 82 LYS A CA 1
ATOM 648 C C . LYS A 1 82 ? 14.009 10.516 -9.015 1.00 70.31 82 LYS A C 1
ATOM 650 O O . LYS A 1 82 ? 12.809 10.423 -8.789 1.00 70.31 82 LYS A O 1
ATOM 655 N N . ALA A 1 83 ? 14.937 10.549 -8.064 1.00 69.38 83 ALA A N 1
ATOM 656 C CA . ALA A 1 83 ? 14.590 10.720 -6.663 1.00 69.38 83 ALA A CA 1
ATOM 657 C C . ALA A 1 83 ? 14.300 12.198 -6.406 1.00 69.38 83 ALA A C 1
ATOM 659 O O . ALA A 1 83 ? 15.114 13.059 -6.747 1.00 69.38 83 ALA A O 1
ATOM 660 N N . ASP A 1 84 ? 13.158 12.481 -5.799 1.00 84.00 84 ASP A N 1
ATOM 661 C CA . ASP A 1 84 ? 12.860 13.791 -5.243 1.00 84.00 84 ASP A CA 1
ATOM 662 C C . ASP A 1 84 ? 12.781 13.725 -3.711 1.00 84.00 84 ASP A C 1
ATOM 664 O O . ASP A 1 84 ? 12.911 12.671 -3.084 1.00 84.00 84 ASP A O 1
ATOM 668 N N . VAL A 1 85 ? 12.605 14.878 -3.071 1.00 86.56 85 VAL A N 1
ATOM 669 C CA . VAL A 1 85 ? 12.489 14.938 -1.606 1.00 86.56 85 VAL A CA 1
ATOM 670 C C . VAL A 1 85 ? 11.244 14.174 -1.123 1.00 86.56 85 VAL A C 1
ATOM 672 O O . VAL A 1 85 ? 11.263 13.556 -0.052 1.00 86.56 85 VAL A O 1
ATOM 675 N N . TRP A 1 86 ? 10.170 14.159 -1.918 1.00 87.88 86 TRP A N 1
ATOM 676 C CA . TRP A 1 86 ? 8.922 13.473 -1.582 1.00 87.88 86 TRP A CA 1
ATOM 677 C C . TRP A 1 86 ? 9.071 11.954 -1.535 1.00 87.88 86 TRP A C 1
ATOM 679 O O . TRP A 1 86 ? 8.445 11.321 -0.682 1.00 87.88 86 TRP A O 1
ATOM 689 N N . ASP A 1 87 ? 9.968 11.383 -2.336 1.00 81.06 87 ASP A N 1
ATOM 690 C CA . ASP A 1 87 ? 10.340 9.969 -2.283 1.00 81.06 87 ASP A CA 1
ATOM 691 C C . ASP A 1 87 ? 10.991 9.552 -0.958 1.00 81.06 87 ASP A C 1
ATOM 693 O O . ASP A 1 87 ? 11.054 8.361 -0.663 1.00 81.06 87 ASP A O 1
ATOM 697 N N . SER A 1 88 ? 11.451 10.501 -0.138 1.00 84.25 88 SER A N 1
ATOM 698 C CA . SER A 1 88 ? 11.936 10.227 1.223 1.00 84.25 88 SER A CA 1
ATOM 699 C C . SER A 1 88 ? 10.871 10.510 2.286 1.00 84.25 88 SER A C 1
ATOM 701 O O . SER A 1 88 ? 10.692 9.731 3.226 1.00 84.25 88 SER A O 1
ATOM 703 N N . ILE A 1 89 ? 10.123 11.609 2.134 1.00 89.44 89 ILE A N 1
ATOM 704 C CA . ILE A 1 89 ? 9.120 12.042 3.118 1.00 89.44 89 ILE A CA 1
ATOM 705 C C . ILE A 1 89 ? 7.914 11.099 3.133 1.00 89.44 89 ILE A C 1
ATOM 707 O O . ILE A 1 89 ? 7.523 10.602 4.191 1.00 89.44 89 ILE A O 1
ATOM 711 N N . LEU A 1 90 ? 7.312 10.841 1.973 1.00 90.75 90 LEU A N 1
ATOM 712 C CA . LEU A 1 90 ? 6.050 10.112 1.891 1.00 90.75 90 LEU A CA 1
ATOM 713 C C . LEU A 1 90 ? 6.165 8.647 2.359 1.00 90.75 90 LEU A C 1
ATOM 715 O O . LEU A 1 90 ? 5.274 8.211 3.090 1.00 90.75 90 LEU A O 1
ATOM 719 N N . PRO A 1 91 ? 7.237 7.883 2.055 1.00 87.50 91 PRO A N 1
ATOM 720 C CA . PRO A 1 91 ? 7.395 6.529 2.599 1.00 87.50 91 PRO A CA 1
ATOM 721 C C . PRO A 1 91 ? 7.642 6.518 4.103 1.00 87.50 91 PRO A C 1
ATOM 723 O O . PRO A 1 91 ? 7.195 5.606 4.794 1.00 87.50 91 PRO A O 1
ATOM 726 N N . THR A 1 92 ? 8.314 7.545 4.627 1.00 89.75 92 THR A N 1
ATOM 727 C CA . THR A 1 92 ? 8.506 7.698 6.073 1.00 89.75 92 THR A CA 1
ATOM 728 C C . THR A 1 92 ? 7.161 7.925 6.766 1.00 89.75 92 THR A C 1
ATOM 730 O O . THR A 1 92 ? 6.838 7.231 7.731 1.00 89.75 92 THR A O 1
ATOM 733 N N . LEU A 1 93 ? 6.329 8.828 6.233 1.00 93.38 93 LEU A N 1
ATOM 734 C CA . LEU A 1 93 ? 4.963 9.050 6.722 1.00 93.38 93 LEU A CA 1
ATOM 735 C C . LEU A 1 93 ? 4.090 7.797 6.587 1.00 93.38 93 LEU A C 1
ATOM 737 O O . LEU A 1 93 ? 3.297 7.501 7.486 1.00 93.38 93 LEU A O 1
ATOM 741 N N . MET A 1 94 ? 4.255 7.044 5.497 1.00 93.56 94 MET A N 1
ATOM 742 C CA . MET A 1 94 ? 3.586 5.761 5.309 1.00 93.56 94 MET A CA 1
ATOM 743 C C . MET A 1 94 ? 3.974 4.788 6.425 1.00 93.56 94 MET A C 1
ATOM 745 O O . MET A 1 94 ? 3.092 4.312 7.128 1.00 93.56 94 MET A O 1
ATOM 749 N N . GLY A 1 95 ? 5.270 4.578 6.677 1.00 91.69 95 GLY A N 1
ATOM 750 C CA . GLY A 1 95 ? 5.750 3.685 7.737 1.00 91.69 95 GLY A CA 1
ATOM 751 C C . GLY A 1 95 ? 5.281 4.088 9.141 1.00 91.69 95 GLY A C 1
ATOM 752 O O . GLY A 1 95 ? 4.904 3.229 9.938 1.00 91.69 95 GLY A O 1
ATOM 753 N N . ILE A 1 96 ? 5.230 5.391 9.448 1.00 94.19 96 ILE A N 1
ATOM 754 C CA . ILE A 1 96 ? 4.645 5.894 10.706 1.00 94.19 96 ILE A CA 1
ATOM 755 C C . ILE A 1 96 ? 3.160 5.522 10.788 1.00 94.19 96 ILE A C 1
ATOM 757 O O . ILE A 1 96 ? 2.691 5.026 11.813 1.00 94.19 96 ILE A O 1
ATOM 761 N N . THR A 1 97 ? 2.416 5.721 9.701 1.00 95.56 97 THR A N 1
ATOM 762 C CA . THR A 1 97 ? 0.987 5.396 9.644 1.00 95.56 97 THR A CA 1
ATOM 763 C C . THR A 1 97 ? 0.750 3.889 9.773 1.00 95.56 97 THR A C 1
ATOM 765 O O . THR A 1 97 ? -0.146 3.468 10.505 1.00 95.56 97 THR A O 1
ATOM 768 N N . GLU A 1 98 ? 1.581 3.064 9.136 1.00 94.75 98 GLU A N 1
ATOM 769 C CA . GLU A 1 98 ? 1.565 1.605 9.267 1.00 94.75 98 GLU A CA 1
ATOM 770 C C . GLU A 1 98 ? 1.846 1.155 10.706 1.00 94.75 98 GLU A C 1
ATOM 772 O O . GLU A 1 98 ? 1.169 0.265 11.220 1.00 94.75 98 GLU A O 1
ATOM 777 N N . PHE A 1 99 ? 2.775 1.805 11.410 1.00 94.44 99 PHE A N 1
ATOM 778 C CA . PHE A 1 99 ? 2.976 1.562 12.838 1.00 94.44 99 PHE A CA 1
ATOM 779 C C . PHE A 1 99 ? 1.713 1.918 13.641 1.00 94.44 99 PHE A C 1
ATOM 781 O O . PHE A 1 99 ? 1.244 1.117 14.457 1.00 94.44 99 PHE A O 1
ATOM 788 N N . CYS A 1 100 ? 1.104 3.078 13.372 1.00 93.81 100 CYS A N 1
ATOM 789 C CA . CYS A 1 100 ? -0.130 3.512 14.029 1.00 93.81 100 CYS A CA 1
ATOM 790 C C . CYS A 1 100 ? -1.304 2.541 13.808 1.00 93.81 100 CYS A C 1
ATOM 792 O O . CYS A 1 100 ? -2.113 2.359 14.724 1.00 93.81 100 CYS A O 1
ATOM 794 N N . LEU A 1 101 ? -1.383 1.879 12.644 1.00 94.38 101 LEU A N 1
ATOM 795 C CA . LEU A 1 101 ? -2.401 0.862 12.343 1.00 94.38 101 LEU A CA 1
ATOM 796 C C . LEU A 1 101 ? -2.374 -0.315 13.325 1.00 94.38 101 LEU A C 1
ATOM 798 O O . LEU A 1 101 ? -3.424 -0.895 13.613 1.00 94.38 101 LEU A O 1
ATOM 802 N N . PHE A 1 102 ? -1.199 -0.665 13.849 1.00 94.12 102 PHE A N 1
ATOM 803 C CA . PHE A 1 102 ? -1.051 -1.699 14.871 1.00 94.12 102 PHE A CA 1
ATOM 804 C C . PHE A 1 102 ? -1.114 -1.116 16.283 1.00 94.12 102 PHE A C 1
ATOM 806 O O . PHE A 1 102 ? -1.815 -1.663 17.137 1.00 94.12 102 PHE A O 1
ATOM 813 N N . ALA A 1 103 ? -0.462 0.024 16.528 1.00 90.12 103 ALA A N 1
ATOM 814 C CA . ALA A 1 103 ? -0.414 0.652 17.847 1.00 90.12 103 ALA A CA 1
ATOM 815 C C . ALA A 1 103 ? -1.814 0.955 18.409 1.00 90.12 103 ALA A C 1
ATOM 817 O O . ALA A 1 103 ? -2.083 0.710 19.588 1.00 90.12 103 ALA A O 1
ATOM 818 N N . ILE A 1 104 ? -2.749 1.388 17.553 1.00 89.50 104 ILE A N 1
ATOM 819 C CA . ILE A 1 104 ? -4.127 1.694 17.959 1.00 89.50 104 ILE A CA 1
ATOM 820 C C . ILE A 1 104 ? -4.916 0.469 18.449 1.00 89.50 104 ILE A C 1
ATOM 822 O O . ILE A 1 104 ? -5.898 0.604 19.184 1.00 89.50 104 ILE A O 1
ATOM 826 N N . LEU A 1 105 ? -4.475 -0.741 18.093 1.00 87.50 105 LEU A N 1
ATOM 827 C CA . LEU A 1 105 ? -5.084 -1.999 18.526 1.00 87.50 105 LEU A CA 1
ATOM 828 C C . LEU A 1 105 ? -4.540 -2.486 19.880 1.00 87.50 105 LEU A C 1
ATOM 830 O O . LEU A 1 105 ? -5.158 -3.357 20.499 1.00 87.50 105 LEU A O 1
ATOM 834 N N . ALA A 1 106 ? -3.433 -1.920 20.375 1.00 83.38 106 ALA A N 1
ATOM 835 C CA . ALA A 1 106 ? -2.783 -2.318 21.627 1.00 83.38 106 ALA A CA 1
ATOM 836 C C . ALA A 1 106 ? -2.241 -1.119 22.436 1.00 83.38 106 ALA A C 1
ATOM 838 O O . ALA A 1 106 ? -1.151 -1.167 22.990 1.00 83.38 106 ALA A O 1
ATOM 839 N N . LEU A 1 107 ? -3.021 -0.046 22.562 1.00 74.44 107 LEU A N 1
ATOM 840 C CA . LEU A 1 107 ? -2.604 1.225 23.184 1.00 74.44 107 LEU A CA 1
ATOM 841 C C . LEU A 1 107 ? -1.968 1.119 24.582 1.00 74.44 107 LEU A C 1
ATOM 843 O O . LEU A 1 107 ? -1.023 1.843 24.878 1.00 74.44 107 LEU A O 1
ATOM 847 N N . ARG A 1 108 ? -2.466 0.218 25.441 1.00 70.06 108 ARG A N 1
ATOM 848 C CA . ARG A 1 108 ? -1.893 -0.016 26.783 1.00 70.06 108 ARG A CA 1
ATOM 849 C C . ARG A 1 108 ? -0.491 -0.623 26.726 1.00 70.06 108 ARG A C 1
ATOM 851 O O . ARG A 1 108 ? 0.319 -0.369 27.603 1.00 70.06 108 ARG A O 1
ATOM 858 N N . LEU A 1 109 ? -0.210 -1.418 25.697 1.00 73.62 109 LEU A N 1
ATOM 859 C CA . LEU A 1 109 ? 1.078 -2.079 25.503 1.00 73.62 109 LEU A CA 1
ATOM 860 C C . LEU A 1 109 ? 2.159 -1.089 25.064 1.00 73.62 109 LEU A C 1
ATOM 862 O O . LEU A 1 109 ? 3.309 -1.219 25.457 1.00 73.62 109 LEU A O 1
ATOM 866 N N . PHE A 1 110 ? 1.765 -0.071 24.301 1.00 71.38 110 PHE A N 1
ATOM 867 C CA . PHE A 1 110 ? 2.645 1.010 23.860 1.00 71.38 110 PHE A CA 1
ATOM 868 C C . PHE A 1 110 ? 2.683 2.199 24.834 1.00 71.38 110 PHE A C 1
ATOM 870 O O . PHE A 1 110 ? 3.153 3.269 24.466 1.00 71.38 110 PHE A O 1
ATOM 877 N N . GLY A 1 111 ? 2.159 2.047 26.058 1.00 62.38 111 GLY A N 1
ATOM 878 C CA . GLY A 1 111 ? 2.192 3.094 27.087 1.00 62.38 111 GLY A CA 1
ATOM 879 C C . GLY A 1 111 ? 1.343 4.336 26.785 1.00 62.38 111 GLY A C 1
ATOM 880 O O . GLY A 1 111 ? 1.432 5.320 27.510 1.00 62.38 111 GLY A O 1
ATOM 881 N N . ILE A 1 112 ? 0.498 4.303 25.747 1.00 68.31 112 ILE A N 1
ATOM 882 C CA . ILE A 1 112 ? -0.383 5.425 25.370 1.00 68.31 112 ILE A CA 1
ATOM 883 C C . ILE A 1 112 ? -1.526 5.578 26.383 1.00 68.31 112 ILE A C 1
ATOM 885 O O . ILE A 1 112 ? -2.086 6.657 26.558 1.00 68.31 112 ILE A O 1
ATOM 889 N N . LEU A 1 113 ? -1.882 4.484 27.057 1.00 64.94 113 LEU A N 1
ATOM 890 C CA . LEU A 1 113 ? -2.882 4.461 28.115 1.00 64.94 113 LEU A CA 1
ATOM 891 C C . LEU A 1 113 ? -2.286 3.868 29.393 1.00 64.94 113 LEU A C 1
ATOM 893 O O . LEU A 1 113 ? -1.475 2.943 29.294 1.00 64.94 113 LEU A O 1
ATOM 897 N N . PRO A 1 114 ? -2.722 4.336 30.578 1.00 62.72 114 PRO A N 1
ATOM 898 C CA . PRO A 1 114 ? -2.236 3.817 31.848 1.00 62.72 114 PRO A CA 1
ATOM 899 C C . PRO A 1 114 ? -2.488 2.302 31.982 1.00 62.72 114 PRO A C 1
ATOM 901 O O . PRO A 1 114 ? -3.474 1.778 31.435 1.00 62.72 114 PRO A O 1
ATOM 904 N N . PRO A 1 115 ? -1.599 1.581 32.696 1.00 61.53 115 PRO A N 1
ATOM 905 C CA . PRO A 1 115 ? -1.720 0.146 32.901 1.00 61.53 115 PRO A CA 1
ATOM 906 C C . PRO A 1 115 ? -3.023 -0.202 33.624 1.00 61.53 115 PRO A C 1
ATOM 908 O O . PRO A 1 115 ? -3.552 0.562 34.435 1.00 61.53 115 PRO A O 1
ATOM 911 N N . GLN A 1 116 ? -3.546 -1.380 33.292 1.00 56.12 116 GLN A N 1
ATOM 912 C CA . GLN A 1 116 ? -4.815 -1.899 33.788 1.00 56.12 116 GLN A CA 1
ATOM 913 C C . GLN A 1 116 ? -4.676 -2.211 35.289 1.00 56.12 116 GLN A C 1
ATOM 915 O O . GLN A 1 116 ? -4.208 -3.282 35.657 1.00 56.12 116 GLN A O 1
ATOM 920 N N . GLY A 1 117 ? -4.993 -1.230 36.138 1.00 52.03 117 GLY A N 1
ATOM 921 C CA . GLY A 1 117 ? -4.802 -1.296 37.592 1.00 52.03 117 GLY A CA 1
ATOM 922 C C . GLY A 1 117 ? -4.711 0.073 38.276 1.00 52.03 117 GLY A C 1
ATOM 923 O O . GLY A 1 117 ? -5.126 0.200 39.422 1.00 52.03 117 GLY A O 1
ATOM 924 N N . ASN A 1 118 ? -4.275 1.118 37.561 1.00 47.78 118 ASN A N 1
ATOM 925 C CA . ASN A 1 118 ? -4.242 2.499 38.069 1.00 47.78 118 ASN A CA 1
ATOM 926 C C . ASN A 1 118 ? -5.489 3.291 37.644 1.00 47.78 118 ASN A C 1
ATOM 928 O O . ASN A 1 118 ? -5.389 4.380 37.078 1.00 47.78 118 ASN A O 1
ATOM 932 N N . GLU A 1 119 ? -6.680 2.738 37.876 1.00 50.06 119 GLU A N 1
ATOM 933 C CA . GLU A 1 119 ? -7.931 3.461 37.632 1.00 50.06 119 GLU A CA 1
ATOM 934 C C . GLU A 1 119 ? -8.116 4.570 38.676 1.00 50.06 119 GLU A C 1
ATOM 936 O O . GLU A 1 119 ? -8.766 4.407 39.709 1.00 50.06 119 GLU A O 1
ATOM 941 N N . GLN A 1 120 ? -7.571 5.753 38.384 1.00 45.91 120 GLN A N 1
ATOM 942 C CA . GLN A 1 120 ? -8.170 6.988 38.872 1.00 45.91 120 GLN A CA 1
ATOM 943 C C . GLN A 1 120 ? -9.615 7.016 38.359 1.00 45.91 120 GLN A C 1
ATOM 945 O O . GLN A 1 120 ? -9.849 7.096 37.153 1.00 45.91 120 GLN A O 1
ATOM 950 N N . LYS A 1 121 ? -10.568 6.938 39.294 1.00 45.38 121 LYS A N 1
ATOM 951 C CA . LYS A 1 121 ? -12.038 6.853 39.146 1.00 45.38 121 LYS A CA 1
ATOM 952 C C . LYS A 1 121 ? -12.724 7.912 38.243 1.00 45.38 121 LYS A C 1
ATOM 954 O O . LYS A 1 121 ? -13.944 8.025 38.282 1.00 45.38 121 LYS A O 1
ATOM 959 N N . GLY A 1 122 ? -11.994 8.695 37.449 1.00 47.75 122 GLY A N 1
ATOM 960 C CA . GLY A 1 122 ? -12.520 9.784 36.617 1.00 47.75 122 GLY A CA 1
ATOM 961 C C . GLY A 1 122 ? -12.489 9.545 35.103 1.00 47.75 122 GLY A C 1
ATOM 962 O O . GLY A 1 122 ? -13.405 9.992 34.415 1.00 47.75 122 GLY A O 1
ATOM 963 N N . HIS A 1 123 ? -11.499 8.823 34.558 1.00 43.38 123 HIS A N 1
ATOM 964 C CA . HIS A 1 123 ? -11.456 8.530 33.117 1.00 43.38 123 HIS A CA 1
ATOM 965 C C . HIS A 1 123 ? -12.125 7.190 32.823 1.00 43.38 123 HIS A C 1
ATOM 967 O O . HIS A 1 123 ? -11.558 6.117 32.999 1.00 43.38 123 HIS A O 1
ATOM 973 N N . SER A 1 124 ? -13.382 7.285 32.394 1.00 48.22 124 SER A N 1
ATOM 974 C CA . SER A 1 124 ? -14.250 6.163 32.050 1.00 48.22 124 SER A CA 1
ATOM 975 C C . SER A 1 124 ? -13.549 5.156 31.124 1.00 48.22 124 SER A C 1
ATOM 977 O O . SER A 1 124 ? -13.160 5.517 30.011 1.00 48.22 124 SER A O 1
ATOM 979 N N . GLU A 1 125 ? -13.496 3.873 31.518 1.00 51.19 125 GLU A N 1
ATOM 980 C CA . GLU A 1 125 ? -13.138 2.725 30.654 1.00 51.19 125 GLU A CA 1
ATOM 981 C C . GLU A 1 125 ? -13.788 2.810 29.254 1.00 51.19 125 GLU A C 1
ATOM 983 O O . GLU A 1 125 ? -13.241 2.324 28.261 1.00 51.19 125 GLU A O 1
ATOM 988 N N . SER A 1 126 ? -14.927 3.508 29.149 1.00 53.03 126 SER A N 1
ATOM 989 C CA . SER A 1 126 ? -15.653 3.752 27.907 1.00 53.03 126 SER A CA 1
ATOM 990 C C . SER A 1 126 ? -14.903 4.560 26.846 1.00 53.03 126 SER A C 1
ATOM 992 O O . SER A 1 126 ? -15.323 4.500 25.692 1.00 53.03 126 SER A O 1
ATOM 994 N N . GLU A 1 127 ? -13.866 5.344 27.164 1.00 50.66 127 GLU A N 1
ATOM 995 C CA . GLU A 1 127 ? -13.088 6.085 26.152 1.00 50.66 127 GLU A CA 1
ATOM 996 C C . GLU A 1 127 ? -12.010 5.211 25.515 1.00 50.66 127 GLU A C 1
ATOM 998 O O . GLU A 1 127 ? -11.864 5.209 24.293 1.00 50.66 127 GLU A O 1
ATOM 1003 N N . ILE A 1 128 ? -11.346 4.382 26.322 1.00 54.94 128 ILE A N 1
ATOM 1004 C CA . ILE A 1 128 ? -10.319 3.425 25.892 1.00 54.94 128 ILE A CA 1
ATOM 1005 C C . ILE A 1 128 ? -10.913 2.371 24.948 1.00 54.94 128 ILE A C 1
ATOM 1007 O O . ILE A 1 128 ? -10.298 2.005 23.944 1.00 54.94 128 ILE A O 1
ATOM 1011 N N . GLU A 1 129 ? -12.148 1.935 25.206 1.00 61.25 129 GLU A N 1
ATOM 1012 C CA . GLU A 1 129 ? -12.867 1.027 24.311 1.00 61.25 129 GLU A CA 1
ATOM 1013 C C . GLU A 1 129 ? -13.200 1.640 22.941 1.00 61.25 129 GLU A C 1
ATOM 1015 O O . GLU A 1 129 ? -13.482 0.888 22.007 1.00 61.25 129 GLU A O 1
ATOM 1020 N N . ARG A 1 130 ? -13.172 2.977 22.784 1.00 63.47 130 ARG A N 1
ATOM 1021 C CA . ARG A 1 130 ? -13.516 3.654 21.517 1.00 63.47 130 ARG A CA 1
ATOM 1022 C C . ARG A 1 130 ? -12.353 3.733 20.531 1.00 63.47 130 ARG A C 1
ATOM 1024 O O . ARG A 1 130 ? -12.588 3.966 19.346 1.00 63.47 130 ARG A O 1
ATOM 1031 N N . LEU A 1 131 ? -11.110 3.580 20.982 1.00 66.00 131 LEU A N 1
ATOM 1032 C CA . LEU A 1 131 ? -9.971 3.853 20.109 1.00 66.00 131 LEU A CA 1
ATOM 1033 C C . LEU A 1 131 ? -9.768 2.873 18.944 1.00 66.00 131 LEU A C 1
ATOM 1035 O O . LEU A 1 131 ? -9.436 3.354 17.860 1.00 66.00 131 LEU A O 1
ATOM 1039 N N . PRO A 1 132 ? -10.060 1.562 19.064 1.00 71.75 132 PRO A N 1
ATOM 1040 C CA . PRO A 1 132 ? -9.973 0.649 17.924 1.00 71.75 132 PRO A CA 1
ATOM 1041 C C . PRO A 1 132 ? -10.874 1.036 16.742 1.00 71.75 132 PRO A C 1
ATOM 1043 O O . PRO A 1 132 ? -10.654 0.564 15.636 1.00 71.75 132 PRO A O 1
ATOM 1046 N N . TYR A 1 133 ? -11.876 1.901 16.936 1.00 75.88 133 TYR A N 1
ATOM 1047 C CA . TYR A 1 133 ? -12.736 2.382 15.849 1.00 75.88 133 TYR A CA 1
ATOM 1048 C C . TYR A 1 133 ? -12.133 3.557 15.076 1.00 75.88 133 TYR A C 1
ATOM 1050 O O . TYR A 1 133 ? -12.526 3.787 13.933 1.00 75.88 133 TYR A O 1
ATOM 1058 N N . TYR A 1 134 ? -11.161 4.275 15.653 1.00 87.31 134 TYR A N 1
ATOM 1059 C CA . TYR A 1 134 ? -10.393 5.269 14.901 1.00 87.31 134 TYR A CA 1
ATOM 1060 C C . TYR A 1 134 ? -9.424 4.623 13.903 1.00 87.31 134 TYR A C 1
ATOM 1062 O O . TYR A 1 134 ? -8.905 5.311 13.027 1.00 87.31 134 TYR A O 1
ATOM 1070 N N . TRP A 1 135 ? -9.247 3.299 13.976 1.00 93.94 135 TRP A N 1
ATOM 1071 C CA . TRP A 1 135 ? -8.457 2.510 13.035 1.00 93.94 135 TRP A CA 1
ATOM 1072 C C . TRP A 1 135 ? -8.842 2.769 11.572 1.00 93.94 135 TRP A C 1
ATOM 1074 O O . TRP A 1 135 ? -7.958 2.915 10.736 1.00 93.94 135 TRP A O 1
ATOM 1084 N N . PHE A 1 136 ? -10.134 2.943 11.267 1.00 95.44 136 PHE A N 1
ATOM 1085 C CA . PHE A 1 136 ? -10.580 3.283 9.910 1.00 95.44 136 PHE A CA 1
ATOM 1086 C C . PHE A 1 136 ? -9.998 4.607 9.401 1.00 95.44 136 PHE A C 1
ATOM 1088 O O . PHE A 1 136 ? -9.681 4.710 8.222 1.00 95.44 136 PHE A O 1
ATOM 1095 N N . PHE A 1 137 ? -9.820 5.609 10.268 1.00 96.12 137 PHE A N 1
ATOM 1096 C CA . PHE A 1 137 ? -9.221 6.886 9.871 1.00 96.12 137 PHE A CA 1
ATOM 1097 C C . PHE A 1 137 ? -7.710 6.770 9.681 1.00 96.12 137 PHE A C 1
ATOM 1099 O O . PHE A 1 137 ? -7.175 7.379 8.762 1.00 96.12 137 PHE A O 1
ATOM 1106 N N . VAL A 1 138 ? -7.030 5.957 10.496 1.00 96.19 138 VAL A N 1
ATOM 1107 C CA . VAL A 1 138 ? -5.605 5.653 10.288 1.00 96.19 138 VAL A CA 1
ATOM 1108 C C . VAL A 1 138 ? -5.415 4.907 8.964 1.00 96.19 138 VAL A C 1
ATOM 1110 O O . VAL A 1 138 ? -4.528 5.243 8.185 1.00 96.19 138 VAL A O 1
ATOM 1113 N N . LEU A 1 139 ? -6.298 3.955 8.650 1.00 96.44 139 LEU A N 1
ATOM 1114 C CA . LEU A 1 139 ? -6.268 3.238 7.376 1.00 96.44 139 LEU A CA 1
ATOM 1115 C C . LEU A 1 139 ? -6.638 4.139 6.189 1.00 96.44 139 LEU A C 1
ATOM 1117 O O . LEU A 1 139 ? -6.065 4.006 5.111 1.00 96.44 139 LEU A O 1
ATOM 1121 N N . ALA A 1 140 ? -7.553 5.093 6.380 1.00 97.75 140 ALA A N 1
ATOM 1122 C CA . ALA A 1 140 ? -7.849 6.105 5.372 1.00 97.75 140 ALA A CA 1
ATOM 1123 C C . ALA A 1 140 ? -6.636 7.008 5.111 1.00 97.75 140 ALA A C 1
ATOM 1125 O O . ALA A 1 140 ? -6.310 7.259 3.955 1.00 97.75 140 ALA A O 1
ATOM 1126 N N . LEU A 1 141 ? -5.932 7.441 6.165 1.00 97.81 141 LEU A N 1
ATOM 1127 C CA . LEU A 1 141 ? -4.693 8.208 6.035 1.00 97.81 141 LEU A CA 1
ATOM 1128 C C . LEU A 1 141 ? -3.636 7.414 5.260 1.00 97.81 141 LEU A C 1
ATOM 1130 O O . LEU A 1 141 ? -3.039 7.953 4.334 1.00 97.81 141 LEU A O 1
ATOM 1134 N N . HIS A 1 142 ? -3.472 6.126 5.567 1.00 97.00 142 HIS A N 1
ATOM 1135 C CA . HIS A 1 142 ? -2.595 5.222 4.820 1.00 97.00 142 HIS A CA 1
ATOM 1136 C C . HIS A 1 142 ? -2.967 5.178 3.329 1.00 97.00 142 HIS A C 1
ATOM 1138 O O . HIS A 1 142 ? -2.116 5.361 2.462 1.00 97.00 142 HIS A O 1
ATOM 1144 N N . ALA A 1 143 ? -4.249 4.990 3.003 1.00 97.12 143 ALA A N 1
ATOM 1145 C CA . ALA A 1 143 ? -4.718 4.998 1.617 1.00 97.12 143 ALA A CA 1
ATOM 1146 C C . ALA A 1 143 ? -4.503 6.362 0.927 1.00 97.12 143 ALA A C 1
ATOM 1148 O O . ALA A 1 143 ? -4.114 6.406 -0.238 1.00 97.12 143 ALA A O 1
ATOM 1149 N N . GLY A 1 144 ? -4.696 7.473 1.641 1.00 97.69 144 GLY A N 1
ATOM 1150 C CA . GLY A 1 144 ? -4.416 8.820 1.140 1.00 97.69 144 GLY A CA 1
ATOM 1151 C C . GLY A 1 144 ? -2.931 9.046 0.844 1.00 97.69 144 GLY A C 1
ATOM 1152 O O . GLY A 1 144 ? -2.591 9.556 -0.221 1.00 97.69 144 GLY A O 1
ATOM 1153 N N . LEU A 1 145 ? -2.038 8.599 1.730 1.00 96.25 145 LEU A N 1
ATOM 1154 C CA . LEU A 1 145 ? -0.592 8.638 1.495 1.00 96.25 145 LEU A CA 1
ATOM 1155 C C . LEU A 1 145 ? -0.193 7.787 0.283 1.00 96.25 145 LEU A C 1
ATOM 1157 O O . LEU A 1 145 ? 0.672 8.201 -0.485 1.00 96.25 145 LEU A O 1
ATOM 1161 N N . ALA A 1 146 ? -0.852 6.644 0.064 1.00 94.62 146 ALA A N 1
ATOM 1162 C CA . ALA A 1 146 ? -0.617 5.817 -1.118 1.00 94.62 146 ALA A CA 1
ATOM 1163 C C . ALA A 1 146 ? -0.983 6.565 -2.411 1.00 94.62 146 ALA A C 1
ATOM 1165 O O . ALA A 1 146 ? -0.221 6.522 -3.372 1.00 94.62 146 ALA A O 1
ATOM 1166 N N . VAL A 1 147 ? -2.096 7.309 -2.427 1.00 96.50 147 VAL A N 1
ATOM 1167 C CA . VAL A 1 147 ? -2.463 8.164 -3.570 1.00 96.50 147 VAL A CA 1
ATOM 1168 C C . VAL A 1 147 ? -1.372 9.193 -3.855 1.00 96.50 147 VAL A C 1
ATOM 1170 O O . VAL A 1 147 ? -0.935 9.309 -4.998 1.00 96.50 147 VAL A O 1
ATOM 1173 N N . LEU A 1 148 ? -0.907 9.909 -2.826 1.00 95.50 148 LEU A N 1
ATOM 1174 C CA . LEU A 1 148 ? 0.140 10.924 -2.983 1.00 95.50 148 LEU A CA 1
ATOM 1175 C C . LEU A 1 148 ? 1.441 10.317 -3.517 1.00 95.50 148 LEU A C 1
ATOM 1177 O O . LEU A 1 148 ? 2.043 10.872 -4.431 1.00 95.50 148 LEU A O 1
ATOM 1181 N N . LEU A 1 149 ? 1.836 9.151 -3.002 1.00 91.75 149 LEU A N 1
ATOM 1182 C CA . LEU A 1 149 ? 3.014 8.419 -3.464 1.00 91.75 149 LEU A CA 1
ATOM 1183 C C . LEU A 1 149 ? 2.931 8.036 -4.937 1.00 91.75 149 LEU A C 1
ATOM 1185 O O . LEU A 1 149 ? 3.874 8.262 -5.697 1.00 91.75 149 LEU A O 1
ATOM 1189 N N . VAL A 1 150 ? 1.808 7.451 -5.347 1.00 92.44 150 VAL A N 1
ATOM 1190 C CA . VAL A 1 150 ? 1.650 6.985 -6.724 1.00 92.44 150 VAL A CA 1
ATOM 1191 C C . VAL A 1 150 ? 1.531 8.168 -7.686 1.00 92.44 150 VAL A C 1
ATOM 1193 O O . VAL A 1 150 ? 2.126 8.130 -8.759 1.00 92.44 150 VAL A O 1
ATOM 1196 N N . LEU A 1 151 ? 0.849 9.251 -7.298 1.00 93.94 151 LEU A N 1
ATOM 1197 C CA . LEU A 1 151 ? 0.803 10.481 -8.095 1.00 93.94 151 LEU A CA 1
ATOM 1198 C C . LEU A 1 151 ? 2.186 11.118 -8.252 1.00 93.94 151 LEU A C 1
ATOM 1200 O O . LEU A 1 151 ? 2.534 11.504 -9.367 1.00 93.94 151 LEU A O 1
ATOM 1204 N N . ASN A 1 152 ? 2.989 11.166 -7.183 1.00 91.62 152 ASN A N 1
ATOM 1205 C CA . ASN A 1 152 ? 4.371 11.645 -7.261 1.00 91.62 152 ASN A CA 1
ATOM 1206 C C . ASN A 1 152 ? 5.175 10.827 -8.280 1.00 91.62 152 ASN A C 1
ATOM 1208 O O . ASN A 1 152 ? 5.843 11.373 -9.154 1.00 91.62 152 ASN A O 1
ATOM 1212 N N . ARG A 1 153 ? 5.036 9.496 -8.239 1.00 88.50 153 ARG A N 1
ATOM 1213 C CA . ARG A 1 153 ? 5.704 8.601 -9.192 1.00 88.50 153 ARG A CA 1
ATOM 1214 C C . ARG A 1 153 ? 5.226 8.773 -10.626 1.00 88.50 153 ARG A C 1
ATOM 1216 O O . ARG A 1 153 ? 6.064 8.778 -11.524 1.00 88.50 153 ARG A O 1
ATOM 1223 N N . ILE A 1 154 ? 3.925 8.938 -10.856 1.00 91.69 154 ILE A N 1
ATOM 1224 C CA . ILE A 1 154 ? 3.390 9.236 -12.192 1.00 91.69 154 ILE A CA 1
ATOM 1225 C C . ILE A 1 154 ? 3.984 10.548 -12.712 1.00 91.69 154 ILE A C 1
ATOM 1227 O O . ILE A 1 154 ? 4.438 10.585 -13.850 1.00 91.69 154 ILE A O 1
ATOM 1231 N N . TYR A 1 155 ? 4.018 11.591 -11.879 1.00 90.88 155 TYR A N 1
ATOM 1232 C CA . TYR A 1 155 ? 4.541 12.907 -12.248 1.00 90.88 155 TYR A CA 1
ATOM 1233 C C . TYR A 1 155 ? 6.024 12.868 -12.645 1.00 90.88 155 TYR A C 1
ATOM 1235 O O . TYR A 1 155 ? 6.424 13.519 -13.606 1.00 90.88 155 TYR A O 1
ATOM 1243 N N . LEU A 1 156 ? 6.833 12.075 -11.940 1.00 87.44 156 LEU A N 1
ATOM 1244 C CA . LEU A 1 156 ? 8.266 11.937 -12.220 1.00 87.44 156 LEU A CA 1
ATOM 1245 C C . LEU A 1 156 ? 8.581 11.017 -13.411 1.00 87.44 156 LEU A C 1
ATOM 1247 O O . LEU A 1 156 ? 9.694 11.068 -13.937 1.00 87.44 156 LEU A O 1
ATOM 1251 N N . THR A 1 157 ? 7.633 10.173 -13.828 1.00 88.75 157 THR A N 1
ATOM 1252 C CA . THR A 1 157 ? 7.846 9.191 -14.898 1.00 88.75 157 THR A CA 1
ATOM 1253 C C . THR A 1 157 ? 7.655 9.834 -16.269 1.00 88.75 157 THR A C 1
ATOM 1255 O O . THR A 1 157 ? 6.538 10.153 -16.671 1.00 88.75 157 THR A O 1
ATOM 1258 N N . ASP A 1 158 ? 8.734 9.922 -17.041 1.00 89.69 158 ASP A N 1
ATOM 1259 C CA . ASP A 1 158 ? 8.711 10.318 -18.445 1.00 89.69 158 ASP A CA 1
ATOM 1260 C C . ASP A 1 158 ? 8.978 9.099 -19.328 1.00 89.69 158 ASP A C 1
ATOM 1262 O O . ASP A 1 158 ? 10.112 8.670 -19.505 1.00 89.69 158 ASP A O 1
ATOM 1266 N N . LYS A 1 159 ? 7.925 8.527 -19.913 1.00 88.19 159 LYS A N 1
ATOM 1267 C CA . LYS A 1 159 ? 8.032 7.275 -20.678 1.00 88.19 159 LYS A CA 1
ATOM 1268 C C . LYS A 1 159 ? 9.005 7.351 -21.859 1.00 88.19 159 LYS A C 1
ATOM 1270 O O . LYS A 1 159 ? 9.617 6.339 -22.181 1.00 88.19 159 LYS A O 1
ATOM 1275 N N . ALA A 1 160 ? 9.111 8.506 -22.518 1.00 88.31 160 ALA A N 1
ATOM 1276 C CA . ALA A 1 160 ? 9.934 8.653 -23.716 1.00 88.31 160 ALA A CA 1
ATOM 1277 C C . ALA A 1 160 ? 11.417 8.806 -23.362 1.00 88.31 160 A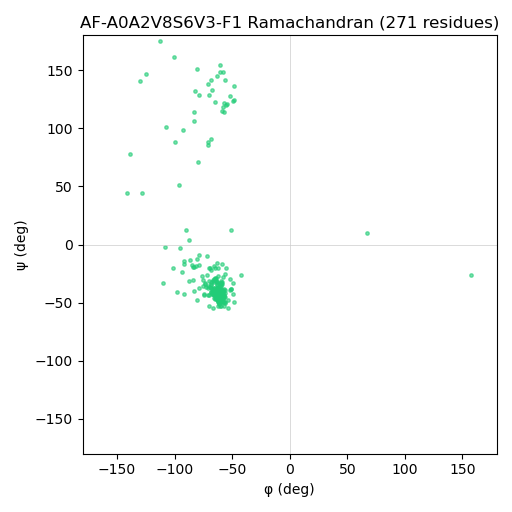LA A C 1
ATOM 1279 O O . ALA A 1 160 ? 12.273 8.263 -24.054 1.00 88.31 160 ALA A O 1
ATOM 1280 N N . ASN A 1 161 ? 11.701 9.518 -22.271 1.00 89.12 161 ASN A N 1
ATOM 1281 C CA . ASN A 1 161 ? 13.067 9.818 -21.851 1.00 89.12 161 ASN A CA 1
ATOM 1282 C C . ASN A 1 161 ? 13.625 8.811 -20.837 1.00 89.12 161 ASN A C 1
ATOM 1284 O O . ASN A 1 161 ? 14.838 8.646 -20.735 1.00 89.12 161 ASN A O 1
ATOM 1288 N N . ASP A 1 162 ? 12.762 8.119 -20.094 1.00 87.94 162 ASP A N 1
ATOM 1289 C CA . ASP A 1 162 ? 13.188 7.217 -19.025 1.00 87.94 162 ASP A CA 1
ATOM 1290 C C . ASP A 1 162 ? 13.375 5.778 -19.496 1.00 87.94 162 ASP A C 1
ATOM 1292 O O . ASP A 1 162 ? 14.049 5.029 -18.794 1.00 87.94 162 ASP A O 1
ATOM 1296 N N . PHE A 1 163 ? 12.834 5.395 -20.659 1.00 90.75 163 PHE A N 1
ATOM 1297 C CA . PHE A 1 163 ? 12.838 4.020 -21.162 1.00 90.75 163 PHE A CA 1
ATOM 1298 C C . PHE A 1 163 ? 13.340 3.937 -22.602 1.00 90.75 163 PHE A C 1
ATOM 1300 O O . PHE A 1 163 ? 12.990 4.751 -23.455 1.00 90.75 163 PHE A O 1
ATOM 1307 N N . THR A 1 164 ? 14.124 2.899 -22.885 1.00 92.56 164 THR A N 1
ATOM 1308 C CA . THR A 1 164 ? 14.472 2.524 -24.264 1.00 92.56 164 THR A CA 1
ATOM 1309 C C . THR A 1 164 ? 13.220 2.174 -25.090 1.00 92.56 164 THR A C 1
ATOM 1311 O O . THR A 1 164 ? 12.215 1.748 -24.512 1.00 92.56 164 THR A O 1
ATOM 1314 N N . PRO A 1 165 ? 13.246 2.320 -26.433 1.00 92.81 165 PRO A N 1
ATOM 1315 C CA . PRO A 1 165 ? 12.076 2.090 -27.292 1.00 92.81 165 PRO A CA 1
ATOM 1316 C C . PRO A 1 165 ? 11.385 0.737 -27.073 1.00 92.81 165 PRO A C 1
ATOM 1318 O O . PRO A 1 165 ? 10.160 0.662 -27.024 1.00 92.81 165 PRO A O 1
ATOM 1321 N N . GLU A 1 166 ? 12.169 -0.317 -26.852 1.00 92.44 166 GLU A N 1
ATOM 1322 C CA . GLU A 1 166 ? 11.694 -1.685 -26.599 1.00 92.44 166 GLU A CA 1
ATOM 1323 C C . GLU A 1 166 ? 10.851 -1.808 -25.318 1.00 92.44 166 GLU A C 1
ATOM 1325 O O . GLU A 1 166 ? 9.978 -2.668 -25.222 1.00 92.44 166 GLU A O 1
ATOM 1330 N N . LEU A 1 167 ? 11.078 -0.930 -24.338 1.00 91.62 167 LEU A N 1
ATOM 1331 C CA . LEU A 1 167 ? 10.394 -0.924 -23.046 1.00 91.62 167 LEU A CA 1
ATOM 1332 C C . LEU A 1 167 ? 9.189 0.028 -22.998 1.00 91.62 167 LEU A C 1
ATOM 1334 O O . LEU A 1 167 ? 8.491 0.067 -21.984 1.00 91.62 167 LEU A O 1
ATOM 1338 N N . GLN A 1 168 ? 8.899 0.787 -24.059 1.00 90.69 168 GLN A N 1
ATOM 1339 C CA . GLN A 1 168 ? 7.843 1.811 -24.031 1.00 90.69 168 GLN A CA 1
ATOM 1340 C C . GLN A 1 168 ? 6.426 1.237 -23.856 1.00 90.69 168 GLN A C 1
ATOM 1342 O O . GLN A 1 168 ? 5.582 1.869 -23.204 1.00 90.69 168 GLN A O 1
ATOM 1347 N N . ASP A 1 169 ? 6.154 0.037 -24.384 1.00 93.00 169 ASP A N 1
ATOM 1348 C CA . ASP A 1 169 ? 4.880 -0.662 -24.147 1.00 93.00 169 ASP A CA 1
ATOM 1349 C C . ASP A 1 169 ? 4.742 -1.060 -22.669 1.00 93.00 169 ASP A C 1
ATOM 1351 O O . ASP A 1 169 ? 3.726 -0.770 -22.026 1.00 93.00 169 ASP A O 1
ATOM 1355 N N . LEU A 1 170 ? 5.804 -1.631 -22.089 1.00 91.69 170 LEU A N 1
ATOM 1356 C CA . LEU A 1 170 ? 5.850 -1.986 -20.671 1.00 91.69 170 LEU A CA 1
ATOM 1357 C C . LEU A 1 170 ? 5.701 -0.743 -19.779 1.00 91.69 170 LEU A C 1
ATOM 1359 O O . LEU A 1 170 ? 4.918 -0.764 -18.830 1.00 91.69 170 LEU A O 1
ATOM 1363 N N . ALA A 1 171 ? 6.370 0.361 -20.118 1.00 91.19 171 ALA A N 1
ATOM 1364 C CA . ALA A 1 171 ? 6.252 1.636 -19.413 1.00 91.19 171 ALA A CA 1
ATOM 1365 C C . ALA A 1 171 ? 4.821 2.199 -19.474 1.00 91.19 171 ALA A C 1
ATOM 1367 O O . ALA A 1 171 ? 4.299 2.716 -18.484 1.00 91.19 171 ALA A O 1
ATOM 1368 N N . SER A 1 172 ? 4.140 2.062 -20.615 1.00 93.12 172 SER A N 1
ATOM 1369 C CA . SER A 1 172 ? 2.743 2.485 -20.761 1.00 93.12 172 SER A CA 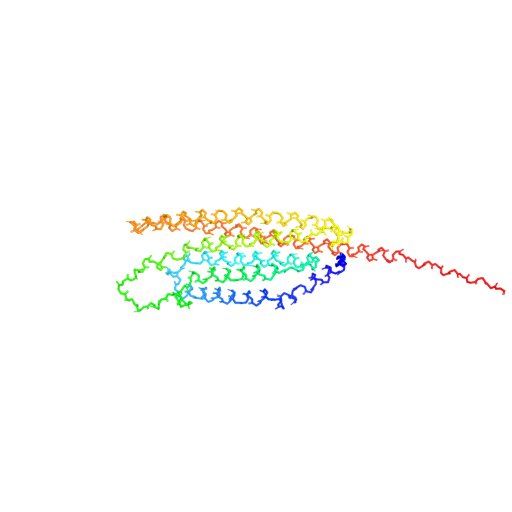1
ATOM 1370 C C . SER A 1 172 ? 1.789 1.629 -19.925 1.00 93.12 172 SER A C 1
ATOM 1372 O O . SER A 1 172 ? 0.906 2.180 -19.261 1.00 93.12 172 SER A O 1
ATOM 1374 N N . LYS A 1 173 ? 1.997 0.307 -19.879 1.00 94.00 173 LYS A N 1
ATOM 1375 C CA . LYS A 1 173 ? 1.253 -0.601 -18.989 1.00 94.00 173 LYS A CA 1
ATOM 1376 C C . LYS A 1 173 ? 1.489 -0.269 -17.519 1.00 94.00 173 LYS A C 1
ATOM 1378 O O . LYS A 1 173 ? 0.523 -0.162 -16.766 1.00 94.00 173 LYS A O 1
ATOM 1383 N N . TYR A 1 174 ? 2.740 -0.022 -17.141 1.00 92.25 174 TYR A N 1
ATOM 1384 C CA . TYR A 1 174 ? 3.129 0.384 -15.794 1.00 92.25 174 TYR A CA 1
ATOM 1385 C C . TYR A 1 174 ? 2.413 1.663 -15.340 1.00 92.25 174 TYR A C 1
ATOM 1387 O O . TYR A 1 174 ? 1.779 1.667 -14.283 1.00 92.25 174 TYR A O 1
ATOM 1395 N N . VAL A 1 175 ? 2.417 2.718 -16.161 1.00 92.75 175 VAL A N 1
ATOM 1396 C CA . VAL A 1 175 ? 1.673 3.956 -15.866 1.00 92.75 175 VAL A CA 1
ATOM 1397 C C . VAL A 1 175 ? 0.167 3.692 -15.769 1.00 92.75 175 VAL A C 1
ATOM 1399 O O . VAL A 1 175 ? -0.495 4.221 -14.877 1.00 92.75 175 VAL A O 1
ATOM 1402 N N . GLY A 1 176 ? -0.380 2.828 -16.628 1.00 95.06 176 GLY A N 1
ATOM 1403 C CA . GLY A 1 176 ? -1.777 2.400 -16.539 1.00 95.06 176 GLY A CA 1
ATOM 1404 C C . GLY A 1 176 ? -2.114 1.695 -15.219 1.00 95.06 176 GLY A C 1
ATOM 1405 O O . GLY A 1 176 ? -3.179 1.937 -14.649 1.00 95.06 176 GLY A O 1
ATOM 1406 N N . TRP A 1 177 ? -1.220 0.851 -14.701 1.00 94.75 177 TRP A N 1
ATOM 1407 C CA . TRP A 1 177 ? -1.386 0.222 -13.386 1.00 94.75 177 TRP A CA 1
ATOM 1408 C C . TRP A 1 177 ? -1.321 1.248 -12.254 1.00 94.75 177 TRP A C 1
ATOM 1410 O O . TRP A 1 177 ? -2.177 1.217 -11.375 1.00 94.75 177 TRP A O 1
ATOM 1420 N N . MET A 1 178 ? -0.392 2.207 -12.315 1.00 93.50 178 MET A N 1
ATOM 1421 C CA . MET A 1 178 ? -0.308 3.286 -11.324 1.00 93.50 178 MET A CA 1
ATOM 1422 C C . MET A 1 178 ? -1.603 4.107 -11.248 1.00 93.50 178 MET A C 1
ATOM 1424 O O . MET A 1 178 ? -2.100 4.373 -10.158 1.00 93.50 178 MET A O 1
ATOM 1428 N N . TRP A 1 179 ? -2.216 4.454 -12.383 1.00 95.81 179 TRP A N 1
ATOM 1429 C CA . TRP A 1 179 ? -3.508 5.153 -12.373 1.00 95.81 179 TRP A CA 1
ATOM 1430 C C . TRP A 1 179 ? -4.633 4.325 -11.743 1.00 95.81 179 TRP A C 1
ATOM 1432 O O . TRP A 1 179 ? -5.462 4.869 -11.012 1.00 95.81 179 TRP A O 1
ATOM 1442 N N . LYS A 1 180 ? -4.654 3.006 -11.971 1.00 95.31 180 LYS A N 1
ATOM 1443 C CA . LYS A 1 180 ? -5.607 2.110 -11.295 1.00 95.31 180 LYS A CA 1
ATOM 1444 C C . LYS A 1 180 ? -5.380 2.087 -9.784 1.00 95.31 180 LYS A C 1
ATOM 1446 O O . LYS A 1 180 ? -6.359 2.111 -9.040 1.00 95.31 180 LYS A O 1
ATOM 1451 N N . ASP A 1 181 ? -4.125 2.104 -9.340 1.00 94.69 181 ASP A N 1
ATOM 1452 C CA . ASP A 1 181 ? -3.784 2.158 -7.917 1.00 94.69 181 ASP A CA 1
ATOM 1453 C C . ASP A 1 181 ? -4.221 3.484 -7.283 1.00 94.69 181 ASP A C 1
ATOM 1455 O O . ASP A 1 181 ? -4.798 3.469 -6.198 1.00 94.69 181 ASP A O 1
ATOM 1459 N N . VAL A 1 182 ? -4.050 4.617 -7.977 1.00 95.56 182 VAL A N 1
ATOM 1460 C CA . VAL A 1 182 ? -4.564 5.929 -7.536 1.00 95.56 182 VAL A CA 1
ATOM 1461 C C . VAL A 1 182 ? -6.077 5.884 -7.341 1.00 95.56 182 VAL A C 1
ATOM 1463 O O . VAL A 1 182 ? -6.576 6.283 -6.289 1.00 95.56 182 VAL A O 1
ATOM 1466 N N . ILE A 1 183 ? -6.816 5.374 -8.330 1.00 96.44 183 ILE A N 1
ATOM 1467 C CA . ILE A 1 183 ? -8.280 5.287 -8.261 1.00 96.44 183 ILE A CA 1
ATOM 1468 C C . ILE A 1 183 ? -8.704 4.355 -7.120 1.00 96.44 183 ILE A C 1
ATOM 1470 O O . ILE A 1 183 ? -9.564 4.713 -6.314 1.00 96.44 183 ILE A O 1
ATOM 1474 N N . GLY A 1 184 ? -8.083 3.177 -7.020 1.00 94.69 184 GLY A N 1
ATOM 1475 C CA . GLY A 1 184 ? -8.385 2.188 -5.987 1.00 94.69 184 GLY A CA 1
ATOM 1476 C C . GLY A 1 184 ? -8.093 2.698 -4.575 1.00 94.69 184 GLY A C 1
ATOM 1477 O O . GLY A 1 184 ? -8.940 2.576 -3.685 1.00 94.69 184 GLY A O 1
ATOM 1478 N N . ALA A 1 185 ? -6.930 3.316 -4.365 1.00 96.06 185 ALA A N 1
ATOM 1479 C CA . ALA A 1 185 ? -6.536 3.893 -3.084 1.00 96.06 185 ALA A CA 1
ATOM 1480 C C . ALA A 1 185 ? -7.388 5.120 -2.724 1.00 96.06 185 ALA A C 1
ATOM 1482 O O . ALA A 1 185 ? -7.838 5.234 -1.584 1.00 96.06 185 ALA A O 1
ATOM 1483 N N . GLY A 1 186 ? -7.691 5.991 -3.692 1.00 97.69 186 GLY A N 1
ATOM 1484 C CA . GLY A 1 186 ? -8.552 7.159 -3.500 1.00 97.69 186 GLY A CA 1
ATOM 1485 C C . GLY A 1 186 ? -9.976 6.772 -3.106 1.00 97.69 186 GLY A C 1
ATOM 1486 O O . GLY A 1 186 ? -10.495 7.260 -2.101 1.00 97.69 186 GLY A O 1
ATOM 1487 N N . ALA A 1 187 ? -10.581 5.823 -3.827 1.00 97.00 187 ALA A N 1
ATOM 1488 C CA . ALA A 1 187 ? -11.889 5.279 -3.472 1.00 97.00 187 ALA A CA 1
ATOM 1489 C C . ALA A 1 187 ? -11.864 4.629 -2.079 1.00 97.00 187 ALA A C 1
ATOM 1491 O O . ALA A 1 187 ? -12.738 4.898 -1.254 1.00 97.00 187 ALA A O 1
ATOM 1492 N N . SER A 1 188 ? -10.831 3.829 -1.784 1.00 96.31 188 SER A N 1
ATOM 1493 C CA . SER A 1 188 ? -10.658 3.198 -0.470 1.00 96.31 188 SER A CA 1
ATOM 1494 C C . SER A 1 188 ? -10.563 4.232 0.650 1.00 96.31 188 SER A C 1
ATOM 1496 O O . SER A 1 188 ? -11.226 4.074 1.669 1.00 96.31 188 SER A O 1
ATOM 1498 N N . CYS A 1 189 ? -9.808 5.317 0.457 1.00 97.94 189 CYS A N 1
ATOM 1499 C CA . CYS A 1 189 ? -9.694 6.411 1.422 1.00 97.94 189 CYS A CA 1
ATOM 1500 C C . CYS A 1 189 ? -11.072 6.997 1.771 1.00 97.94 189 CYS A C 1
ATOM 1502 O O . CYS A 1 189 ? -11.446 7.052 2.945 1.00 97.94 189 CYS A O 1
ATOM 1504 N N . VAL A 1 190 ? -11.874 7.343 0.757 1.00 97.94 190 VAL A N 1
ATOM 1505 C CA . VAL A 1 190 ? -13.228 7.886 0.951 1.00 97.94 190 VAL A CA 1
ATOM 1506 C C . VAL A 1 190 ? -14.133 6.886 1.678 1.00 97.94 190 VAL A C 1
ATOM 1508 O O . VAL A 1 190 ? -14.780 7.246 2.665 1.00 97.94 190 VAL A O 1
ATOM 1511 N N . PHE A 1 191 ? -14.154 5.619 1.252 1.00 97.06 191 PHE A N 1
ATOM 1512 C CA . PHE A 1 191 ? -14.970 4.591 1.905 1.00 97.06 191 PHE A CA 1
ATOM 1513 C C . PHE A 1 191 ? -14.556 4.349 3.357 1.00 97.06 191 PHE A C 1
ATOM 1515 O O . PHE A 1 191 ? -15.422 4.217 4.220 1.00 97.06 191 PHE A O 1
ATOM 1522 N N . LEU A 1 192 ? -13.259 4.346 3.658 1.00 97.25 192 LEU A N 1
ATOM 1523 C CA . LEU A 1 192 ? -12.748 4.166 5.015 1.00 97.25 192 LEU A CA 1
ATOM 1524 C C . LEU A 1 192 ? -13.119 5.339 5.928 1.00 97.25 192 LEU A C 1
ATOM 1526 O O . LEU A 1 192 ? -13.510 5.110 7.073 1.00 97.25 192 LEU A O 1
ATOM 1530 N N . ILE A 1 193 ? -13.100 6.579 5.426 1.00 97.25 193 ILE A N 1
ATOM 1531 C CA . ILE A 1 193 ? -13.623 7.741 6.164 1.00 97.25 193 ILE A CA 1
ATOM 1532 C C . ILE A 1 193 ? -15.107 7.534 6.480 1.00 97.25 193 ILE A C 1
ATOM 1534 O O . ILE A 1 193 ? -15.518 7.683 7.634 1.00 97.25 193 ILE A O 1
ATOM 1538 N N . ILE A 1 194 ? -15.910 7.134 5.488 1.00 96.44 194 ILE A N 1
ATOM 1539 C CA . ILE A 1 194 ? -17.341 6.854 5.679 1.00 96.44 194 ILE A CA 1
ATOM 1540 C C . ILE A 1 194 ? -17.534 5.741 6.719 1.00 96.44 194 ILE A C 1
ATOM 1542 O O . ILE A 1 194 ? -18.336 5.898 7.642 1.00 96.44 194 ILE A O 1
ATOM 1546 N N . PHE A 1 195 ? -16.775 4.646 6.641 1.00 94.94 195 PHE A N 1
ATOM 1547 C CA . PHE A 1 195 ? -16.838 3.541 7.603 1.00 94.94 195 PHE A CA 1
ATOM 1548 C C . PHE A 1 195 ? -16.461 3.993 9.015 1.00 94.94 195 PHE A C 1
ATOM 1550 O O . PHE A 1 195 ? -17.141 3.623 9.977 1.00 94.94 195 PHE A O 1
ATOM 1557 N N . GLY A 1 196 ? -15.442 4.845 9.150 1.00 93.31 196 GLY A N 1
ATOM 1558 C CA . GLY A 1 196 ? -15.060 5.468 10.414 1.00 93.31 196 GLY A CA 1
ATOM 1559 C C . GLY A 1 196 ? -16.182 6.324 11.002 1.00 93.31 196 GLY A C 1
ATOM 1560 O O . GLY A 1 196 ? -16.513 6.188 12.183 1.00 93.31 196 GLY A O 1
ATOM 1561 N N . LEU A 1 197 ? -16.837 7.155 10.185 1.00 93.31 197 LEU A N 1
ATOM 1562 C CA . LEU A 1 197 ? -17.968 7.991 10.608 1.00 93.31 197 LEU A CA 1
ATOM 1563 C C . LEU A 1 197 ? -19.185 7.154 11.029 1.00 93.31 197 LEU A C 1
ATOM 1565 O O . LEU A 1 197 ? -19.775 7.406 12.085 1.00 93.31 197 LEU A O 1
ATOM 1569 N N . VAL A 1 198 ? -19.530 6.131 10.244 1.00 91.81 198 VAL A N 1
ATOM 1570 C CA . VAL A 1 198 ? -20.624 5.193 10.536 1.00 91.81 198 VAL A CA 1
ATOM 1571 C C . VAL A 1 198 ? -20.355 4.451 11.845 1.00 91.81 198 VAL A C 1
ATOM 1573 O O . VAL A 1 198 ? -21.208 4.414 12.735 1.00 91.81 198 VAL A O 1
ATOM 1576 N N . THR A 1 199 ? -19.143 3.925 12.010 1.00 88.31 199 THR A N 1
ATOM 1577 C CA . THR A 1 199 ? -18.735 3.211 13.223 1.00 88.31 199 THR A CA 1
ATOM 1578 C C . THR A 1 199 ? -18.751 4.135 14.442 1.00 88.31 199 THR A C 1
ATOM 1580 O O . THR A 1 199 ? -19.289 3.767 15.488 1.00 88.31 199 THR A O 1
ATOM 1583 N N . ARG A 1 200 ? -18.260 5.376 14.311 1.00 87.19 200 ARG A N 1
ATOM 1584 C CA . ARG A 1 200 ? -18.305 6.395 15.374 1.00 87.19 200 ARG A CA 1
ATOM 1585 C C . ARG A 1 200 ? -19.738 6.708 15.806 1.00 87.19 200 ARG A C 1
ATOM 1587 O O . ARG A 1 200 ? -20.003 6.802 17.006 1.00 87.19 200 ARG A O 1
ATOM 1594 N N . ARG A 1 201 ? -20.665 6.851 14.853 1.00 87.25 201 ARG A N 1
ATOM 1595 C CA . ARG A 1 201 ? -22.091 7.077 15.137 1.00 87.25 201 ARG A CA 1
ATOM 1596 C C . ARG A 1 201 ? -22.689 5.910 15.920 1.00 87.25 201 ARG A C 1
ATOM 1598 O O . ARG A 1 201 ? -23.261 6.127 16.987 1.00 87.25 201 ARG A O 1
ATOM 1605 N N . PHE A 1 202 ? -22.487 4.680 15.452 1.00 83.69 202 PHE A N 1
ATOM 1606 C CA . PHE A 1 202 ? -23.001 3.490 16.131 1.00 83.69 202 PHE A CA 1
ATOM 1607 C C . PHE A 1 202 ? -22.390 3.273 17.517 1.00 83.69 202 PHE A C 1
ATOM 1609 O O . PHE A 1 202 ? -23.067 2.789 18.421 1.00 83.69 202 PHE A O 1
ATOM 1616 N N . MET A 1 203 ? -21.138 3.676 17.730 1.00 77.62 203 MET A N 1
ATOM 1617 C CA . MET A 1 203 ? -20.506 3.594 19.046 1.00 77.62 203 MET A CA 1
ATOM 1618 C C . MET A 1 203 ? -21.107 4.559 20.066 1.00 77.62 203 MET A C 1
ATOM 1620 O O . MET A 1 203 ? -21.294 4.177 21.222 1.00 77.62 203 MET A O 1
ATOM 1624 N N . ARG A 1 204 ? -21.485 5.772 19.644 1.00 80.00 204 ARG A N 1
ATOM 1625 C CA . ARG A 1 204 ? -22.251 6.697 20.497 1.00 80.00 204 ARG A CA 1
ATOM 1626 C C . ARG A 1 204 ? -23.610 6.105 20.881 1.00 80.00 204 ARG A C 1
ATOM 1628 O O . ARG A 1 204 ? -24.047 6.247 22.017 1.00 80.00 204 ARG A O 1
ATOM 1635 N N . GLU A 1 205 ? -24.260 5.393 19.963 1.00 78.31 205 GLU A N 1
ATOM 1636 C CA . GLU A 1 205 ? -25.533 4.712 20.234 1.00 78.31 205 GLU A CA 1
ATOM 1637 C C . GLU A 1 205 ? -25.370 3.459 21.111 1.00 78.31 205 GLU A C 1
ATOM 1639 O O . GLU A 1 205 ? -26.229 3.176 21.948 1.00 78.31 205 GLU A O 1
ATOM 1644 N N . ARG A 1 206 ? -24.259 2.719 20.986 1.00 72.38 206 ARG A N 1
ATOM 1645 C CA . ARG A 1 206 ? -23.950 1.554 21.834 1.00 72.38 206 ARG A CA 1
ATOM 1646 C C . ARG A 1 206 ? -23.858 1.923 23.312 1.00 72.38 206 ARG A C 1
ATOM 1648 O O . ARG A 1 206 ? -24.278 1.126 24.141 1.00 72.38 206 ARG A O 1
ATOM 1655 N N . GLN A 1 207 ? -23.374 3.117 23.647 1.00 69.81 207 GLN A N 1
ATOM 1656 C CA . GLN A 1 207 ? -23.348 3.598 25.037 1.00 69.81 207 GLN A CA 1
ATOM 1657 C C . GLN A 1 207 ? -24.738 3.750 25.630 1.00 69.81 207 GLN A C 1
ATOM 1659 O O . GLN A 1 207 ? -24.944 3.469 26.804 1.00 69.81 207 GLN A O 1
ATOM 1664 N N . ARG A 1 208 ? -25.701 4.144 24.795 1.00 71.69 208 ARG A N 1
ATOM 1665 C CA . ARG A 1 208 ? -27.105 4.218 25.191 1.00 71.69 208 ARG A CA 1
ATOM 1666 C C . ARG A 1 208 ? -27.735 2.824 25.274 1.00 71.69 208 ARG A C 1
ATOM 1668 O O . ARG A 1 208 ? -28.612 2.606 26.098 1.00 71.69 208 ARG A O 1
ATOM 1675 N N . PHE A 1 209 ? -27.277 1.867 24.455 1.00 71.00 209 PHE A N 1
ATOM 1676 C CA . PHE A 1 209 ? -27.855 0.517 24.353 1.00 71.00 209 PHE A CA 1
ATOM 1677 C C . PHE A 1 209 ? -26.792 -0.602 24.233 1.00 71.00 209 PHE A C 1
ATOM 1679 O O . PHE A 1 209 ? -26.585 -1.156 23.143 1.00 71.00 209 PHE A O 1
ATOM 1686 N N . PRO A 1 210 ? -26.140 -1.004 25.341 1.00 65.00 210 PRO A N 1
ATOM 1687 C CA . PRO A 1 210 ? -24.926 -1.832 25.319 1.00 65.00 210 PRO A CA 1
ATOM 1688 C C . PRO A 1 210 ? -25.124 -3.292 24.874 1.00 65.00 210 PRO A C 1
ATOM 1690 O O . PRO A 1 210 ? -24.172 -3.929 24.429 1.00 65.00 210 PRO A O 1
ATOM 1693 N N . LYS A 1 211 ? -26.349 -3.836 24.929 1.00 69.31 211 LYS A N 1
ATOM 1694 C CA . LYS A 1 211 ? -26.624 -5.266 24.662 1.00 69.31 211 LYS A CA 1
ATOM 1695 C C . LYS A 1 211 ? -26.871 -5.627 23.184 1.00 69.31 211 LYS A C 1
ATOM 1697 O O . LYS A 1 211 ? -27.175 -6.779 22.871 1.00 69.31 211 LYS A O 1
ATOM 1702 N N . ARG A 1 212 ? -26.756 -4.689 22.234 1.00 71.81 212 ARG A N 1
ATOM 1703 C CA . ARG A 1 212 ? -27.071 -4.968 20.816 1.00 71.81 212 ARG A CA 1
ATOM 1704 C C . ARG A 1 212 ? -25.899 -5.616 20.065 1.00 71.81 212 ARG A C 1
ATOM 1706 O O . ARG A 1 212 ? -24.977 -4.939 19.619 1.00 71.81 212 ARG A O 1
ATOM 1713 N N . LYS A 1 213 ? -26.014 -6.923 19.782 1.00 82.56 213 LYS A N 1
ATOM 1714 C CA . LYS A 1 213 ? -25.095 -7.694 18.906 1.00 82.56 213 LYS A CA 1
ATOM 1715 C C . LYS A 1 213 ? -24.935 -7.106 17.490 1.00 82.56 213 LYS A C 1
ATOM 1717 O O . LYS A 1 213 ? -23.954 -7.399 16.810 1.00 82.56 213 LYS A O 1
ATOM 1722 N N . ARG A 1 214 ? -25.882 -6.271 17.040 1.00 84.44 214 ARG A N 1
ATOM 1723 C CA . ARG A 1 214 ? -25.876 -5.616 15.720 1.00 84.44 214 ARG A CA 1
ATOM 1724 C C . ARG A 1 214 ? -24.603 -4.800 15.467 1.00 84.44 214 ARG A C 1
ATOM 1726 O O . ARG A 1 214 ? -24.081 -4.859 14.363 1.00 84.44 214 ARG A O 1
ATOM 1733 N N . TYR A 1 215 ? -24.076 -4.102 16.475 1.00 81.81 215 TYR A N 1
ATOM 1734 C CA . TYR A 1 215 ? -22.895 -3.246 16.302 1.00 81.81 215 TYR A CA 1
ATOM 1735 C C . TYR A 1 215 ? -21.631 -4.043 15.987 1.00 81.81 215 TYR A C 1
ATOM 1737 O O . TYR A 1 215 ? -20.876 -3.673 15.095 1.00 81.81 215 TYR A O 1
ATOM 1745 N N . VAL A 1 216 ? -21.445 -5.178 16.667 1.00 83.88 216 VAL A N 1
ATOM 1746 C CA . VAL A 1 216 ? -20.323 -6.088 16.405 1.00 83.88 216 VAL A CA 1
ATOM 1747 C C . VAL A 1 216 ? -20.393 -6.619 14.974 1.00 83.88 216 VAL A C 1
ATOM 1749 O O . VAL A 1 216 ? -19.379 -6.635 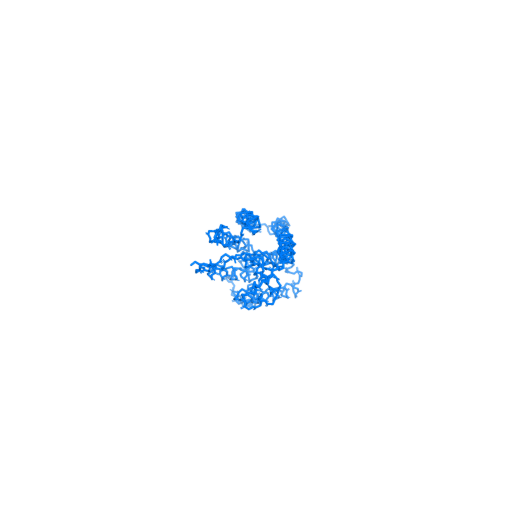14.289 1.00 83.88 216 VAL A O 1
ATOM 1752 N N . ARG A 1 217 ? -21.588 -6.989 14.491 1.00 88.81 217 ARG A N 1
ATOM 1753 C CA . ARG A 1 217 ? -21.770 -7.449 13.103 1.00 88.81 217 ARG A CA 1
ATOM 1754 C C . ARG A 1 217 ? -21.412 -6.366 12.089 1.00 88.81 217 ARG A C 1
ATOM 1756 O O . ARG A 1 217 ? -20.694 -6.658 11.144 1.00 88.81 217 ARG A O 1
ATOM 1763 N N . ILE A 1 218 ? -21.878 -5.133 12.301 1.00 89.06 218 ILE A N 1
ATOM 1764 C CA . ILE A 1 218 ? -21.552 -4.003 11.419 1.00 89.06 218 ILE A CA 1
ATOM 1765 C C . ILE A 1 218 ? -20.038 -3.786 11.394 1.00 89.06 218 ILE A C 1
ATOM 1767 O O . ILE A 1 218 ? -19.462 -3.746 10.317 1.00 89.06 218 ILE A O 1
ATOM 1771 N N . PHE A 1 219 ? -19.382 -3.731 12.555 1.00 88.38 219 PHE A N 1
ATOM 1772 C CA . PHE A 1 219 ? -17.928 -3.570 12.626 1.00 88.38 219 PHE A CA 1
ATOM 1773 C C . PHE A 1 219 ? -17.178 -4.691 11.892 1.00 88.38 219 PHE A C 1
ATOM 1775 O O . PHE A 1 219 ? -16.280 -4.410 11.107 1.00 88.38 219 PHE A O 1
ATOM 1782 N N . VAL A 1 220 ? -17.574 -5.953 12.090 1.00 90.50 220 VAL A N 1
ATOM 1783 C CA . VAL A 1 220 ? -16.979 -7.102 11.386 1.00 90.50 220 VAL A CA 1
ATOM 1784 C C . VAL A 1 220 ? -17.111 -6.950 9.8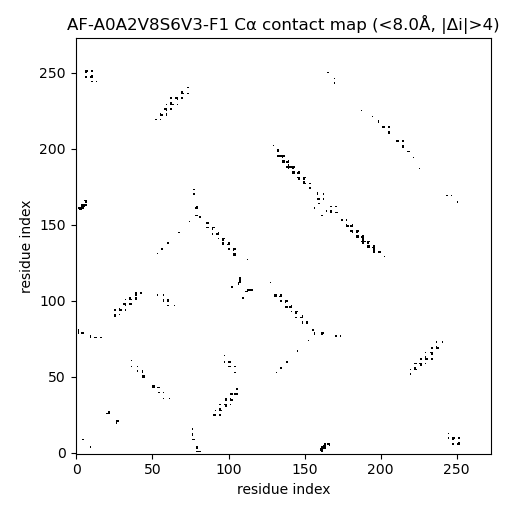70 1.00 90.50 220 VAL A C 1
ATOM 1786 O O . VAL A 1 220 ? -16.120 -7.106 9.166 1.00 90.50 220 VAL A O 1
ATOM 1789 N N . VAL A 1 221 ? -18.302 -6.607 9.371 1.00 93.06 221 VAL A N 1
ATOM 1790 C CA . VAL A 1 221 ? -18.539 -6.413 7.931 1.00 93.06 221 VAL A CA 1
ATOM 1791 C C . VAL A 1 221 ? -17.695 -5.258 7.389 1.00 93.06 221 VAL A C 1
ATOM 1793 O O . VAL A 1 221 ? -17.019 -5.424 6.377 1.00 93.06 221 VAL A O 1
ATOM 1796 N N . LEU A 1 222 ? -17.681 -4.115 8.080 1.00 93.56 222 LEU A N 1
ATOM 1797 C CA . LEU A 1 222 ? -16.929 -2.933 7.650 1.00 93.56 222 LEU A CA 1
ATOM 1798 C C . LEU A 1 222 ? -15.412 -3.159 7.643 1.00 93.56 222 LEU A C 1
ATOM 1800 O O . LEU A 1 222 ? -14.727 -2.552 6.830 1.00 93.56 222 LEU A O 1
ATOM 1804 N N . THR A 1 223 ? -14.888 -4.036 8.501 1.00 91.88 223 THR A N 1
ATOM 1805 C CA . THR A 1 223 ? -13.463 -4.409 8.512 1.00 91.88 223 THR A CA 1
ATOM 1806 C C . THR A 1 223 ? -13.136 -5.513 7.498 1.00 91.88 223 THR A C 1
ATOM 1808 O O . THR A 1 223 ? -12.038 -5.552 6.943 1.00 91.88 223 THR A O 1
ATOM 1811 N N . LEU A 1 224 ? -14.085 -6.406 7.201 1.00 94.56 224 LEU A N 1
ATOM 1812 C CA . LEU A 1 224 ? -13.897 -7.469 6.213 1.00 94.56 224 LEU A CA 1
ATOM 1813 C C . LEU A 1 224 ? -13.782 -6.919 4.783 1.00 94.56 224 LEU A C 1
ATOM 1815 O O . LEU A 1 224 ? -12.932 -7.375 4.024 1.00 94.56 224 LEU A O 1
ATOM 1819 N N . LEU A 1 225 ? -14.590 -5.918 4.425 1.00 94.75 225 LEU A N 1
ATOM 1820 C CA . LEU A 1 225 ? -14.567 -5.298 3.093 1.00 94.75 225 LEU A CA 1
ATOM 1821 C C . LEU A 1 225 ? -13.175 -4.794 2.655 1.00 94.75 225 LEU A C 1
ATOM 1823 O O . LEU A 1 225 ? -12.710 -5.238 1.603 1.00 94.75 225 LEU A O 1
ATOM 1827 N N . PRO A 1 226 ? -12.465 -3.938 3.422 1.00 93.44 226 PRO A N 1
ATOM 1828 C CA . PRO A 1 226 ? -11.122 -3.505 3.043 1.00 93.44 226 PRO A CA 1
ATOM 1829 C C . PRO A 1 226 ? -10.126 -4.671 3.020 1.00 93.44 226 PRO A C 1
ATOM 1831 O O . PRO A 1 226 ? -9.227 -4.676 2.188 1.00 93.44 226 PRO A O 1
ATOM 1834 N N . THR A 1 227 ? -10.314 -5.698 3.858 1.00 94.25 227 THR A N 1
ATOM 1835 C CA . THR A 1 227 ? -9.453 -6.894 3.848 1.00 94.25 227 THR A CA 1
ATOM 1836 C C . THR A 1 227 ? -9.527 -7.615 2.501 1.00 94.25 227 THR A C 1
ATOM 1838 O O . THR A 1 227 ? -8.497 -7.905 1.896 1.00 94.25 227 THR A O 1
ATOM 1841 N N . LEU A 1 228 ? -10.742 -7.867 2.005 1.00 95.56 228 LEU A N 1
ATOM 1842 C CA . LEU A 1 228 ? -10.962 -8.521 0.713 1.00 95.56 228 LEU A CA 1
ATOM 1843 C C . LEU A 1 228 ? -10.453 -7.663 -0.452 1.00 95.56 228 LEU A C 1
ATOM 1845 O O . LEU A 1 228 ? -9.846 -8.186 -1.386 1.00 95.56 228 LEU A O 1
ATOM 1849 N N . ALA A 1 229 ? -10.653 -6.344 -0.377 1.00 94.81 229 ALA A N 1
ATOM 1850 C CA . ALA A 1 229 ? -10.124 -5.418 -1.371 1.00 94.81 229 ALA A CA 1
ATOM 1851 C C . ALA A 1 229 ? -8.587 -5.473 -1.430 1.00 94.81 229 ALA A C 1
ATOM 1853 O O . ALA A 1 229 ? -8.026 -5.606 -2.516 1.00 94.81 229 ALA A O 1
ATOM 1854 N N . TYR A 1 230 ? -7.900 -5.457 -0.282 1.00 94.62 230 TYR A N 1
ATOM 1855 C CA . TYR A 1 230 ? -6.440 -5.566 -0.246 1.00 94.62 230 TYR A CA 1
ATOM 1856 C C . TYR A 1 230 ? -5.928 -6.921 -0.733 1.00 94.62 230 TYR A C 1
ATOM 1858 O O . TYR A 1 230 ? -4.936 -6.949 -1.454 1.00 94.62 230 TYR A O 1
ATOM 1866 N N . MET A 1 231 ? -6.610 -8.031 -0.430 1.00 94.81 231 MET A N 1
ATOM 1867 C CA . MET A 1 231 ? -6.251 -9.343 -0.992 1.00 94.81 231 MET A CA 1
ATOM 1868 C C . MET A 1 231 ? -6.266 -9.328 -2.522 1.00 94.81 231 MET A C 1
ATOM 1870 O O . MET A 1 231 ? -5.333 -9.828 -3.151 1.00 94.81 231 MET A O 1
ATOM 1874 N N . LYS A 1 232 ? -7.287 -8.707 -3.124 1.00 95.31 232 LYS A N 1
ATOM 1875 C CA . LYS A 1 232 ? -7.349 -8.533 -4.577 1.00 95.31 232 LYS A CA 1
ATOM 1876 C C . LYS A 1 232 ? -6.179 -7.691 -5.094 1.00 95.31 232 LYS A C 1
ATOM 1878 O O . LYS A 1 232 ? -5.554 -8.074 -6.073 1.00 95.31 232 LYS A O 1
ATOM 1883 N N . VAL A 1 233 ? -5.859 -6.574 -4.438 1.00 94.00 233 VAL A 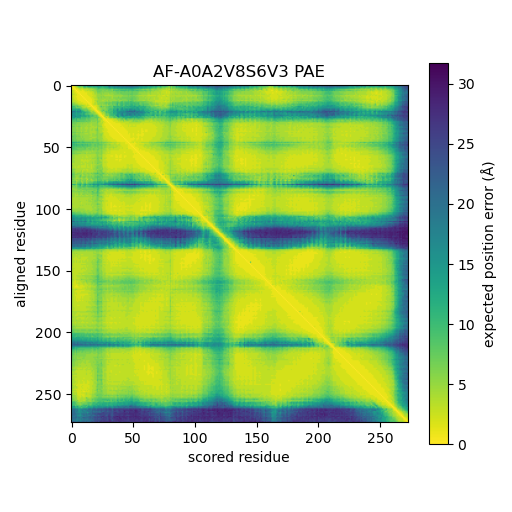N 1
ATOM 1884 C CA . VAL A 1 233 ? -4.738 -5.708 -4.851 1.00 94.00 233 VAL A CA 1
ATOM 1885 C C . VAL A 1 233 ? -3.399 -6.445 -4.765 1.00 94.00 233 VAL A C 1
ATOM 1887 O O . VAL A 1 233 ? -2.582 -6.320 -5.670 1.00 94.00 233 VAL A O 1
ATOM 1890 N N . ILE A 1 234 ? -3.180 -7.251 -3.721 1.00 93.00 234 ILE A N 1
ATOM 1891 C CA . ILE A 1 234 ? -1.976 -8.087 -3.591 1.00 93.00 234 ILE A CA 1
ATOM 1892 C C . ILE A 1 234 ? -1.886 -9.078 -4.754 1.00 93.00 234 ILE A C 1
ATOM 1894 O O . ILE A 1 234 ? -0.828 -9.210 -5.365 1.00 93.00 234 ILE A O 1
ATOM 1898 N N . TYR A 1 235 ? -2.994 -9.748 -5.077 1.00 94.69 235 TYR A N 1
ATOM 1899 C CA . TYR A 1 235 ? -3.058 -10.677 -6.203 1.00 94.69 235 TYR A CA 1
ATOM 1900 C C . TYR A 1 235 ? -2.750 -9.985 -7.538 1.00 94.69 235 TYR A C 1
ATOM 1902 O O . TYR A 1 235 ? -1.901 -10.458 -8.292 1.00 94.69 235 TYR A O 1
ATOM 1910 N N . ASP A 1 236 ? -3.380 -8.839 -7.804 1.00 93.56 236 ASP A N 1
ATOM 1911 C CA . ASP A 1 236 ? -3.149 -8.063 -9.025 1.00 93.56 236 ASP A CA 1
ATOM 1912 C C . ASP A 1 236 ? -1.685 -7.592 -9.119 1.00 93.56 236 ASP A C 1
ATOM 1914 O O . ASP A 1 236 ? -1.083 -7.656 -10.191 1.00 93.56 236 ASP A O 1
ATOM 1918 N N . ALA A 1 237 ? -1.090 -7.144 -8.008 1.00 91.00 237 ALA A N 1
ATOM 1919 C CA . ALA A 1 237 ? 0.305 -6.708 -7.965 1.00 91.00 237 ALA A CA 1
ATOM 1920 C C . ALA A 1 237 ? 1.279 -7.858 -8.276 1.00 91.00 237 ALA A C 1
ATOM 1922 O O . ALA A 1 237 ? 2.247 -7.665 -9.013 1.00 91.00 237 ALA A O 1
ATOM 1923 N N . GLU A 1 238 ? 1.003 -9.062 -7.773 1.00 90.12 238 GLU A N 1
ATOM 1924 C CA . GLU A 1 238 ? 1.792 -10.255 -8.085 1.00 90.12 238 GLU A CA 1
ATOM 1925 C C . GLU A 1 238 ? 1.649 -10.662 -9.560 1.00 90.12 238 GLU A C 1
ATOM 1927 O O . GLU A 1 238 ? 2.648 -10.936 -10.223 1.00 90.12 238 GLU A O 1
ATOM 1932 N N . GLN A 1 239 ? 0.439 -10.619 -10.130 1.00 93.19 239 GLN A N 1
ATOM 1933 C CA . GLN A 1 239 ? 0.249 -10.872 -11.565 1.00 93.19 239 GLN A CA 1
ATOM 1934 C C . GLN A 1 239 ? 1.021 -9.877 -12.441 1.00 93.19 239 GLN A C 1
ATOM 1936 O O . GLN A 1 239 ? 1.629 -10.260 -13.441 1.00 93.19 239 GLN A O 1
ATOM 1941 N N . GLN A 1 240 ? 1.016 -8.597 -12.068 1.00 92.56 240 GLN A N 1
ATOM 1942 C CA . GLN A 1 240 ? 1.756 -7.553 -12.779 1.00 92.56 240 GLN A CA 1
ATOM 1943 C C . GLN A 1 240 ? 3.270 -7.761 -12.686 1.00 92.56 240 GLN A C 1
ATOM 1945 O O . GLN A 1 240 ? 3.981 -7.539 -13.668 1.00 92.56 240 GLN A O 1
ATOM 1950 N N . ARG A 1 241 ? 3.768 -8.227 -11.535 1.00 88.88 241 ARG A N 1
ATOM 1951 C CA . ARG A 1 241 ? 5.170 -8.625 -11.378 1.00 88.88 241 ARG A CA 1
ATOM 1952 C C . ARG A 1 241 ? 5.519 -9.780 -12.314 1.00 88.88 241 ARG A C 1
ATOM 1954 O O . ARG A 1 241 ? 6.447 -9.653 -13.099 1.00 88.88 241 ARG A O 1
ATOM 1961 N N . GLN A 1 242 ? 4.735 -10.856 -12.305 1.00 90.69 242 GLN A N 1
ATOM 1962 C CA . GLN A 1 242 ? 4.967 -12.008 -13.184 1.00 90.69 242 GLN A CA 1
ATOM 1963 C C . GLN A 1 242 ? 4.909 -11.631 -14.669 1.00 90.69 242 GLN A C 1
ATOM 1965 O O . GLN A 1 242 ? 5.667 -12.165 -15.476 1.00 90.69 242 GLN A O 1
ATOM 1970 N N . TYR A 1 243 ? 4.014 -10.712 -15.041 1.00 93.31 243 TYR A N 1
ATOM 1971 C CA . TYR A 1 243 ? 3.974 -10.149 -16.388 1.00 93.31 243 TYR A CA 1
ATOM 1972 C C . TYR A 1 243 ? 5.274 -9.406 -16.720 1.00 93.31 243 TYR A C 1
ATOM 1974 O O . TYR A 1 243 ? 5.845 -9.616 -17.787 1.00 93.31 243 TYR A O 1
ATOM 1982 N N . THR A 1 244 ? 5.744 -8.561 -15.799 1.00 90.50 244 THR A N 1
ATOM 1983 C CA . THR A 1 244 ? 6.981 -7.784 -15.952 1.00 90.50 244 THR A CA 1
ATOM 1984 C C . THR A 1 244 ? 8.184 -8.701 -16.144 1.00 90.50 244 THR A C 1
ATOM 1986 O O . THR A 1 244 ? 8.937 -8.510 -17.094 1.00 90.50 244 THR A O 1
ATOM 1989 N N . ASP A 1 245 ? 8.315 -9.734 -15.309 1.00 89.12 245 ASP A N 1
ATOM 1990 C CA . ASP A 1 245 ? 9.390 -10.724 -15.411 1.00 89.12 245 ASP A CA 1
ATOM 1991 C C . ASP A 1 245 ? 9.377 -11.387 -16.796 1.00 89.12 245 ASP A C 1
ATOM 1993 O O . ASP A 1 245 ? 10.372 -11.354 -17.521 1.00 89.12 245 ASP A O 1
ATOM 1997 N N . LYS A 1 246 ? 8.223 -11.928 -17.208 1.00 93.31 246 LYS A N 1
ATOM 1998 C CA . LYS A 1 246 ? 8.070 -12.592 -18.513 1.00 93.31 246 LYS A CA 1
ATOM 1999 C C . LYS A 1 246 ? 8.455 -11.679 -19.672 1.00 93.31 246 LYS A C 1
ATOM 2001 O O . LYS A 1 246 ? 9.161 -12.117 -20.576 1.00 93.31 246 LYS A O 1
ATOM 2006 N N . GLU A 1 247 ? 7.999 -10.432 -19.650 1.00 93.69 247 GLU A N 1
ATOM 2007 C CA . GLU A 1 247 ? 8.228 -9.500 -20.749 1.00 93.69 247 GLU A CA 1
ATOM 2008 C C . GLU A 1 247 ? 9.691 -9.055 -20.833 1.00 93.69 247 GLU A C 1
ATOM 2010 O O . GLU A 1 247 ? 10.278 -9.077 -21.913 1.00 93.69 247 GLU A O 1
ATOM 2015 N N . VAL A 1 248 ? 10.319 -8.734 -19.700 1.00 91.88 248 VAL A N 1
ATOM 2016 C CA . VAL A 1 248 ? 11.727 -8.313 -19.659 1.00 91.88 248 VAL A CA 1
ATOM 2017 C C . VAL A 1 248 ? 12.652 -9.439 -20.126 1.00 91.88 248 VAL A C 1
ATOM 2019 O O . VAL A 1 248 ? 13.532 -9.204 -20.954 1.00 91.88 248 VAL A O 1
ATOM 2022 N N . PHE A 1 249 ? 12.439 -10.678 -19.667 1.00 92.44 249 PHE A N 1
ATOM 2023 C CA . PHE A 1 249 ? 13.262 -11.811 -20.105 1.00 92.44 249 PHE A CA 1
ATOM 2024 C C . PHE A 1 249 ? 13.006 -12.204 -21.567 1.00 92.44 249 PHE A C 1
ATOM 2026 O O . PHE A 1 249 ? 13.945 -12.604 -22.257 1.00 92.44 249 PHE A O 1
ATOM 2033 N N . ARG A 1 250 ? 11.777 -12.029 -22.075 1.00 94.62 250 ARG A N 1
ATOM 2034 C CA . ARG A 1 250 ? 11.462 -12.198 -23.502 1.00 94.62 250 ARG A CA 1
ATOM 2035 C C . ARG A 1 250 ? 12.225 -11.191 -24.363 1.00 94.62 250 ARG A C 1
ATOM 2037 O O . ARG A 1 250 ? 12.853 -11.588 -25.342 1.00 94.62 250 ARG A O 1
ATOM 2044 N N . LEU A 1 251 ? 12.189 -9.909 -23.996 1.00 91.75 251 LEU A N 1
ATOM 2045 C CA . LEU A 1 251 ? 12.911 -8.849 -24.708 1.00 91.75 251 LEU A CA 1
ATOM 2046 C C . LEU A 1 251 ? 14.425 -9.081 -24.670 1.00 91.75 251 LEU A C 1
ATOM 2048 O O . LEU A 1 251 ? 15.089 -8.956 -25.697 1.00 91.75 251 LEU A O 1
ATOM 2052 N N . LYS A 1 252 ? 14.960 -9.518 -23.522 1.00 91.12 252 LYS A N 1
ATOM 2053 C CA . LYS A 1 252 ? 16.381 -9.857 -23.379 1.00 91.12 252 LYS A CA 1
ATOM 2054 C C . LYS A 1 252 ? 16.805 -10.965 -24.348 1.00 91.12 252 LYS A C 1
ATOM 2056 O O . LYS A 1 252 ? 17.811 -10.814 -25.030 1.00 91.12 252 LYS A O 1
ATOM 2061 N N . ALA A 1 253 ? 16.021 -12.039 -24.459 1.00 90.75 253 ALA A N 1
ATOM 2062 C CA . ALA A 1 253 ? 16.319 -13.142 -25.375 1.00 90.75 253 ALA A CA 1
ATOM 2063 C C . ALA A 1 253 ? 16.307 -12.710 -26.855 1.00 90.75 253 ALA A C 1
ATOM 2065 O O . ALA A 1 253 ? 17.159 -13.142 -27.628 1.00 90.75 253 ALA A O 1
ATOM 2066 N N . ILE A 1 254 ? 15.372 -11.834 -27.245 1.00 90.31 254 ILE A N 1
ATOM 2067 C CA . ILE A 1 254 ? 15.295 -11.286 -28.611 1.00 90.31 254 ILE A CA 1
ATOM 2068 C C . ILE A 1 254 ? 16.517 -10.413 -28.923 1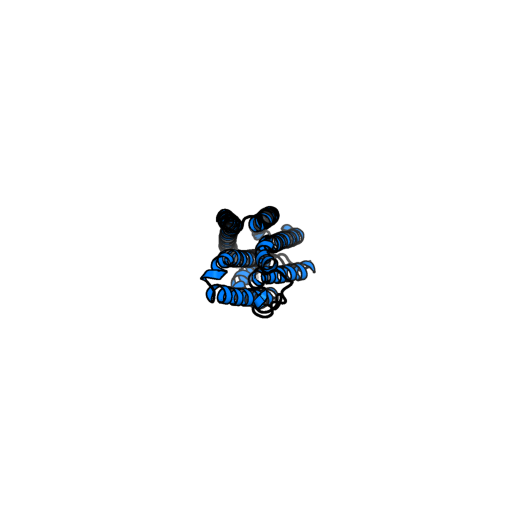.00 90.31 254 ILE A C 1
ATOM 2070 O O . ILE A 1 254 ? 17.071 -10.503 -30.021 1.00 90.31 254 ILE A O 1
ATOM 2074 N N . SER A 1 255 ? 16.942 -9.593 -27.959 1.00 86.81 255 SER A N 1
ATOM 2075 C CA . SER A 1 255 ? 18.127 -8.743 -28.084 1.00 86.81 255 SER A CA 1
ATOM 2076 C C . SER A 1 255 ? 19.392 -9.586 -28.297 1.00 86.81 255 SER A C 1
ATOM 2078 O O . SER A 1 255 ? 20.088 -9.377 -29.288 1.00 86.81 255 SER A O 1
ATOM 2080 N N . THR A 1 256 ? 19.615 -10.624 -27.479 1.00 86.44 256 THR A N 1
ATOM 2081 C CA . THR A 1 256 ? 20.772 -11.532 -27.620 1.00 86.44 256 THR A CA 1
ATOM 2082 C C . THR A 1 256 ? 20.764 -12.296 -28.948 1.00 86.44 256 THR A C 1
ATOM 2084 O O . THR A 1 256 ? 21.768 -12.316 -29.652 1.00 86.44 256 THR A O 1
ATOM 2087 N N . ALA A 1 257 ? 19.619 -12.848 -29.367 1.00 85.44 257 ALA A N 1
ATOM 2088 C CA . ALA A 1 257 ? 19.522 -13.563 -30.645 1.00 85.44 257 ALA A CA 1
ATOM 2089 C C . ALA A 1 257 ? 19.774 -12.656 -31.869 1.00 85.44 257 ALA A C 1
ATOM 2091 O O . ALA A 1 257 ? 20.226 -13.119 -32.917 1.00 85.44 257 ALA A O 1
ATOM 2092 N N . SER A 1 258 ? 19.473 -11.360 -31.750 1.00 81.81 258 SER A N 1
ATOM 2093 C CA . SER A 1 258 ? 19.741 -10.374 -32.804 1.00 81.81 258 SER A CA 1
ATOM 2094 C C . SER A 1 258 ? 21.221 -9.984 -32.880 1.00 81.81 258 SER A C 1
ATOM 2096 O O . SER A 1 258 ? 21.691 -9.608 -33.953 1.00 81.81 258 SER A O 1
ATOM 2098 N N . GLU A 1 259 ? 21.955 -10.071 -31.768 1.00 80.94 259 GLU A N 1
ATOM 2099 C CA . GLU A 1 259 ? 23.407 -9.864 -31.726 1.00 80.94 259 GLU A CA 1
ATOM 2100 C C . GLU A 1 259 ? 24.156 -11.057 -32.329 1.00 80.94 259 GLU A C 1
ATOM 2102 O O . GLU A 1 259 ? 25.024 -10.849 -33.173 1.00 80.94 259 GLU A O 1
ATOM 2107 N N . ASP A 1 260 ? 23.748 -12.289 -32.012 1.00 77.81 260 ASP A N 1
ATOM 2108 C CA . ASP A 1 260 ? 24.374 -13.510 -32.548 1.00 77.81 260 ASP A CA 1
ATOM 2109 C C . ASP A 1 260 ? 24.188 -13.664 -34.072 1.00 77.81 260 ASP A C 1
ATOM 2111 O O . ASP A 1 260 ? 25.046 -14.212 -34.763 1.00 77.81 260 ASP A O 1
ATOM 2115 N N . ASN A 1 261 ? 23.091 -13.132 -34.627 1.00 75.06 261 ASN A N 1
ATOM 2116 C CA . ASN A 1 261 ? 22.842 -13.119 -36.075 1.00 75.06 261 ASN A CA 1
ATOM 2117 C C . ASN A 1 261 ? 23.607 -12.022 -36.834 1.00 75.06 261 ASN A C 1
ATOM 2119 O O . ASN A 1 261 ? 23.637 -12.043 -38.068 1.00 75.06 261 ASN A O 1
ATOM 2123 N N . LYS A 1 262 ? 24.260 -11.076 -36.143 1.00 71.31 262 LYS A N 1
ATOM 2124 C CA . LYS A 1 262 ? 25.241 -10.183 -36.774 1.00 71.31 262 LYS A CA 1
ATOM 2125 C C . LYS A 1 262 ? 26.561 -10.939 -36.911 1.00 71.31 262 LYS A C 1
ATOM 2127 O O . LYS A 1 262 ? 27.532 -10.665 -36.213 1.00 71.31 262 LYS A O 1
ATOM 2132 N N . SER A 1 263 ? 26.576 -11.906 -37.829 1.00 61.81 263 SER A N 1
ATOM 2133 C CA . SER A 1 263 ? 27.786 -12.616 -38.243 1.00 61.81 263 SER A CA 1
ATOM 2134 C C . SER A 1 263 ? 28.894 -11.593 -38.544 1.00 61.81 263 SER A C 1
ATOM 2136 O O . SER A 1 263 ? 28.595 -10.573 -39.180 1.00 61.81 263 SER A O 1
ATOM 2138 N N . PRO A 1 264 ? 30.149 -11.815 -38.111 1.00 62.97 264 PRO A N 1
ATOM 2139 C CA . PRO A 1 264 ? 31.235 -10.881 -38.379 1.00 62.97 264 PRO A CA 1
ATOM 2140 C C . PRO A 1 264 ? 31.317 -10.644 -39.886 1.00 62.97 264 PRO A C 1
ATOM 2142 O O . PRO A 1 264 ? 31.459 -11.595 -40.660 1.00 62.97 264 PRO A O 1
ATOM 2145 N N . GLN A 1 265 ? 31.176 -9.381 -40.306 1.00 59.88 265 GLN A N 1
ATOM 2146 C CA . GLN A 1 265 ? 31.472 -9.006 -41.684 1.00 59.88 265 GLN A CA 1
ATOM 2147 C C . GLN A 1 265 ? 32.883 -9.520 -41.992 1.00 59.88 265 GLN A C 1
ATOM 2149 O O . GLN A 1 265 ? 33.788 -9.255 -41.194 1.00 59.88 265 GLN A O 1
ATOM 2154 N N . PRO A 1 266 ? 33.081 -10.277 -43.087 1.00 64.62 266 PRO A N 1
ATOM 2155 C CA . PRO A 1 266 ? 34.407 -10.739 -43.452 1.00 64.62 266 PRO A CA 1
ATOM 2156 C C . PRO A 1 266 ? 35.312 -9.515 -43.556 1.00 64.62 266 PRO A C 1
ATOM 2158 O O . PRO A 1 266 ? 35.027 -8.586 -44.314 1.00 64.62 266 PRO A O 1
ATOM 2161 N N . THR A 1 267 ? 36.362 -9.501 -42.736 1.00 69.81 267 THR A N 1
ATOM 2162 C CA . THR A 1 267 ? 37.401 -8.477 -42.763 1.00 69.81 267 THR A CA 1
ATOM 2163 C C . THR A 1 267 ? 37.856 -8.323 -44.213 1.00 69.81 267 THR A C 1
ATOM 2165 O O . THR A 1 267 ? 38.217 -9.338 -44.815 1.00 69.81 267 THR A O 1
ATOM 2168 N N . PRO A 1 268 ? 37.807 -7.118 -44.810 1.00 68.38 268 PRO A N 1
ATOM 2169 C CA . PRO A 1 268 ? 38.251 -6.938 -46.182 1.00 68.38 268 PRO A CA 1
ATOM 2170 C C . PRO A 1 268 ? 39.713 -7.372 -46.268 1.00 68.38 268 PRO A C 1
ATOM 2172 O O . PRO A 1 268 ? 40.584 -6.804 -45.607 1.00 68.38 268 PRO A O 1
ATOM 2175 N N . THR A 1 269 ? 39.956 -8.440 -47.023 1.00 68.94 269 THR A N 1
ATOM 2176 C CA . THR A 1 269 ? 41.284 -8.988 -47.269 1.00 68.94 269 THR A CA 1
ATOM 2177 C C . THR A 1 269 ? 42.129 -7.883 -47.890 1.00 68.94 269 THR A C 1
ATOM 2179 O O . THR A 1 269 ? 41.774 -7.366 -48.949 1.00 68.94 269 THR A O 1
ATOM 2182 N N . ALA A 1 270 ? 43.206 -7.486 -47.213 1.00 65.69 270 ALA A N 1
ATOM 2183 C CA . ALA A 1 270 ? 44.129 -6.486 -47.727 1.00 65.69 270 ALA A CA 1
ATOM 2184 C C . ALA A 1 270 ? 44.667 -6.944 -49.089 1.00 65.69 270 ALA A C 1
ATOM 2186 O O . ALA A 1 270 ? 45.235 -8.033 -49.203 1.00 65.69 270 ALA A O 1
ATOM 2187 N N . THR A 1 271 ? 44.449 -6.130 -50.119 1.00 60.00 271 THR A N 1
ATOM 2188 C CA . THR A 1 271 ? 45.036 -6.319 -51.444 1.00 60.00 271 THR A CA 1
ATOM 2189 C C . THR A 1 271 ? 46.554 -6.155 -51.312 1.00 60.00 271 THR A C 1
ATOM 2191 O O . THR A 1 271 ? 46.981 -5.112 -50.816 1.00 60.00 271 THR A O 1
ATOM 2194 N N . PRO A 1 272 ? 47.376 -7.149 -51.687 1.00 65.94 272 PRO A N 1
ATOM 2195 C CA . PRO A 1 272 ? 48.823 -6.969 -51.708 1.00 65.94 272 PRO A CA 1
ATOM 2196 C C . PRO A 1 272 ? 49.206 -6.010 -52.847 1.00 65.94 272 PRO A C 1
ATOM 2198 O O . PRO A 1 272 ? 48.750 -6.197 -53.977 1.00 65.94 272 PRO A O 1
ATOM 2201 N N . GLU A 1 273 ? 49.999 -4.986 -52.515 1.00 70.62 273 GLU A N 1
ATOM 2202 C CA . GLU A 1 273 ?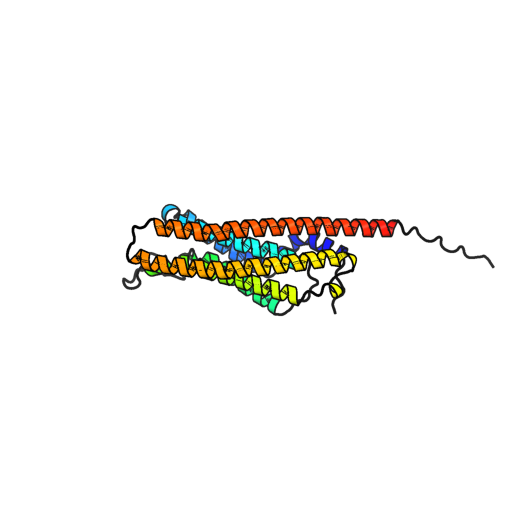 50.717 -4.113 -53.464 1.00 70.62 273 GLU A CA 1
ATOM 2203 C C . GLU A 1 273 ? 51.945 -4.815 -54.059 1.00 70.62 273 GLU A C 1
ATOM 2205 O O . GLU A 1 273 ? 52.604 -5.590 -53.324 1.00 70.62 273 GLU A O 1
#

Sequence (273 aa):
MSAPITVNQIAERLFSFPQDRYLYIGGFMRSVVWAAATIVLLHILANYNKQKLRLLPWIASLMATMVTLMTWGRGVLLTNSKADVWDSILPTLMGITEFCLFAILALRLFGILPPQGNEQKGHSESEIERLPYYWFFVLALHAGLAVLLVLNRIYLTDKANDFTPELQDLASKYVGWMWKDVIGAGASCVFLIIFGLVTRRFMRERQRFPKRKRYVRIFVVLTLLPTLAYMKVIYDAEQQRQYTDKEVFRLKAISTASEDNKSPQPTPTATPE